Protein AF-A0A183IQK4-F1 (afdb_monomer_lite)

InterPro domains:
  IPR027267 AH/BAR domain superfamily [G3DSA:1.20.1270.60] (267-342)
  IPR027267 AH/BAR domain superfamily [SSF103657] (272-330)

Organism: NCBI:txid241478

Radius of gyration: 25.74 Å; chains: 1; bounding box: 63×47×86 Å

Foldseek 3Di:
DVVVLVVVLVVCLVVLVLVVNCVSPLVSSLVSCVVVVNNVVNLVSCVVVVVQVVSLVSLLVVLVVCLVVVVLLVNLLSLLVHPHPDDPVSLVSVLVSLLSLLLDDDPDLVVQLSSLLSNLSSLVSVLVVLVPDDDDVNDPSNVSSVLSNVLSLLSNQLSLLVVDDCDDPSLVVNLLSLLVCLLVQQRHPLLVSLQSNLVSLVVHDDLSPLVSVVSVVQSVQLQVCLVVVHLPSHDCPLQPPFSRDPNGDRDNHRSVVVVPPDDDDDPPPVPPLVPPQDDPPSVSVVVVVCCVVCSSVVSSVSSRVSSVVSVVVVVVVVVVVVVVVVVVVVPPDDDDDPDDDPCVVVSSSD

Sequence (350 aa):
MPYVEEKYKQFLRTEGDVDALASVDLPAAVQLLIHDNRWEKALEMMKQQKKTDILSTYLMRWIQILVEQNEYRKAFEAVAKHDLQLTQENAEAFSSFVAKLYVFQDPEAEMQYWNWASLRDALLHMMKQTKSLKSVGKSHVADVLEKHLLISHLYSLYNALSELSEDGDVGMIRSRISVSLLRYTDVISADKAFYEAGVDCRKLGGKYQGMAFVLLNHFLDIAEAIEENSLEAIDFVDFEGTDIPQNIVLPKTSVISRAGGSSGGGGVMALDFNRYFWGEKHNGFAVLYRNMKHGQLCSAKELHEFLKLASVVEEEYYRHLSKLIKQLSAFGTEGSVVSCSFVRRCAILL

Secondary structure (DSSP, 8-state):
-HHHHHHHHHHHHHHT-HHHHHHH-HHHHHHHHHHTT-HHHHHHHHHHTT-HHHHHHHHHHHHHHHHHTT-HHHHHHHHHHS-----HHHHHHHHHHHHHHHH---S-HHHHHHHHHHHHHHHHHHHHHHHH--STTHHHHHHHHHHHHHHHHHHHHHHHHHTS-SSTHHHHHHHHHHHHHGGGTTTS-HHHHHHHHHHHHHHH-GGGHHHHHHHHHHHHHHHHHHHHT-GGG---GGGTTSSS-S-----SS-SSTTTT-SS---------HHHH---GGGHHHHHHHHHHHHHHHHHHHHHHHHHHHHHHHHHHHHHHHHHHHHHHHHSTTS-S---SSHHHHHTT--

pLDDT: mean 73.55, std 16.71, range [25.45, 92.88]

Structure (mmCIF, N/CA/C/O backbone):
data_AF-A0A183IQK4-F1
#
_entry.id   AF-A0A183IQK4-F1
#
loop_
_atom_site.group_PDB
_atom_site.id
_atom_site.type_symbol
_atom_site.label_atom_id
_atom_site.label_alt_id
_atom_site.label_comp_id
_atom_site.label_asym_id
_atom_site.label_entity_id
_atom_site.label_seq_id
_atom_site.pdbx_PDB_ins_code
_atom_site.Cartn_x
_atom_site.Cartn_y
_atom_site.Cartn_z
_atom_site.occupancy
_atom_site.B_iso_or_equiv
_atom_site.auth_seq_id
_atom_site.auth_comp_id
_atom_site.auth_asym_id
_atom_site.auth_atom_id
_atom_site.pdbx_PDB_model_num
ATOM 1 N N . MET A 1 1 ? -33.401 -8.958 38.735 1.00 52.88 1 MET A N 1
ATOM 2 C CA . MET A 1 1 ? -34.807 -8.875 38.270 1.00 52.88 1 MET A CA 1
ATOM 3 C C . MET A 1 1 ? -34.778 -8.808 36.742 1.00 52.88 1 MET A C 1
ATOM 5 O O . MET A 1 1 ? -34.857 -7.717 36.192 1.00 52.88 1 MET A O 1
ATOM 9 N N . PRO A 1 2 ? -34.622 -9.947 36.043 1.00 72.81 2 PRO A N 1
ATOM 10 C CA . PRO A 1 2 ? -34.224 -9.960 34.627 1.00 72.81 2 PRO A CA 1
ATOM 11 C C . PRO A 1 2 ? -35.255 -9.315 33.688 1.00 72.81 2 PRO A C 1
ATOM 13 O O . PRO A 1 2 ? -34.905 -8.555 32.796 1.00 72.81 2 PRO A O 1
ATOM 16 N N . TYR A 1 3 ? -36.545 -9.547 33.951 1.00 79.44 3 TYR A N 1
ATOM 17 C CA . TYR A 1 3 ? -37.645 -9.026 33.133 1.00 79.44 3 TYR A CA 1
ATOM 18 C C . TYR A 1 3 ? -37.754 -7.490 33.157 1.00 79.44 3 TYR A C 1
ATOM 20 O O . TYR A 1 3 ? -38.059 -6.865 32.143 1.00 79.44 3 TYR A O 1
ATOM 28 N N . VAL A 1 4 ? -37.492 -6.873 34.315 1.00 79.25 4 VAL A N 1
ATOM 29 C CA . VAL A 1 4 ? -37.563 -5.411 34.479 1.00 79.25 4 VAL A CA 1
ATOM 30 C C . VAL A 1 4 ? -36.392 -4.738 33.766 1.00 79.25 4 VAL A C 1
ATOM 32 O O . VAL A 1 4 ? -36.593 -3.754 33.060 1.00 79.25 4 VAL A O 1
ATOM 35 N N . GLU A 1 5 ? -35.189 -5.305 33.886 1.00 75.06 5 GLU A N 1
ATOM 36 C CA . GLU A 1 5 ? -34.002 -4.839 33.158 1.00 75.06 5 GLU A CA 1
ATOM 37 C C . GLU A 1 5 ? -34.198 -4.939 31.640 1.00 75.06 5 GLU A C 1
ATOM 39 O O . GLU A 1 5 ? -33.862 -4.011 30.909 1.00 75.06 5 GLU A O 1
ATOM 44 N N . GLU A 1 6 ? -34.799 -6.022 31.150 1.00 78.44 6 GLU A N 1
ATOM 45 C CA . GLU A 1 6 ? -35.040 -6.217 29.720 1.00 78.44 6 GLU A CA 1
ATOM 46 C C . GLU A 1 6 ? -36.091 -5.248 29.156 1.00 78.44 6 GLU A C 1
ATOM 48 O O . GLU A 1 6 ? -35.899 -4.679 28.078 1.00 78.44 6 GLU A O 1
ATOM 53 N N . LYS A 1 7 ? -37.161 -4.968 29.913 1.00 80.94 7 LYS A N 1
ATOM 54 C CA . LYS A 1 7 ? -38.142 -3.934 29.547 1.00 80.94 7 LYS A CA 1
ATOM 55 C C . LYS A 1 7 ? -37.560 -2.523 29.594 1.00 80.94 7 LYS A C 1
ATOM 57 O O . LYS A 1 7 ? -37.874 -1.723 28.7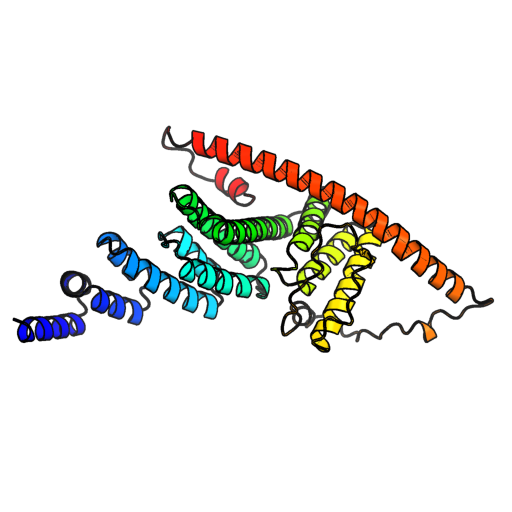15 1.00 80.94 7 LYS A O 1
ATOM 62 N N . TYR A 1 8 ? -36.677 -2.234 30.548 1.00 76.25 8 TYR A N 1
ATOM 63 C CA . TYR A 1 8 ? -35.978 -0.951 30.626 1.00 76.25 8 TYR A CA 1
ATOM 64 C C . TYR A 1 8 ? -35.007 -0.752 29.450 1.00 76.25 8 TYR A C 1
ATOM 66 O O . TYR A 1 8 ? -35.007 0.304 28.825 1.00 76.25 8 TYR A O 1
ATOM 74 N N . LYS A 1 9 ? -34.267 -1.795 29.048 1.00 75.81 9 LYS A N 1
ATOM 75 C CA . LYS A 1 9 ? -33.438 -1.773 27.828 1.00 75.81 9 LYS A CA 1
ATOM 76 C C . LYS A 1 9 ? -34.265 -1.512 26.564 1.00 75.81 9 LYS A C 1
ATOM 78 O O . LYS A 1 9 ? -33.834 -0.748 25.707 1.00 75.81 9 LYS A O 1
ATOM 83 N N . GLN A 1 10 ? -35.441 -2.135 26.432 1.00 76.50 10 GLN A N 1
ATOM 84 C CA . GLN A 1 10 ? -36.349 -1.897 25.297 1.00 76.50 10 GLN A CA 1
ATOM 85 C C . GLN A 1 10 ? -36.879 -0.456 25.277 1.00 76.50 10 GLN A C 1
ATOM 87 O O . GLN A 1 10 ? -36.949 0.152 24.209 1.00 76.50 10 GLN A O 1
ATOM 92 N N . PHE A 1 11 ? -37.207 0.099 26.446 1.00 79.81 11 PHE A N 1
ATOM 93 C CA . PHE A 1 11 ? -37.625 1.492 26.587 1.00 79.81 11 PHE A CA 1
ATOM 94 C C . PHE A 1 11 ? -36.516 2.458 26.147 1.00 79.81 11 PHE A C 1
ATOM 96 O O . PHE A 1 11 ? -36.736 3.249 25.235 1.00 79.81 11 PHE A O 1
ATOM 103 N N . LEU A 1 12 ? -35.300 2.302 26.682 1.00 74.38 12 LEU A N 1
ATOM 104 C CA . LEU A 1 12 ? -34.145 3.138 26.327 1.00 74.38 12 LEU A CA 1
ATOM 105 C C . LEU A 1 12 ? -33.781 3.056 24.835 1.00 74.38 12 LEU A C 1
ATOM 107 O O . LEU A 1 12 ? -33.413 4.059 24.231 1.00 74.38 12 LEU A O 1
ATOM 111 N N . ARG A 1 13 ? -33.939 1.881 24.205 1.00 74.06 13 ARG A N 1
ATOM 112 C CA . ARG A 1 13 ? -33.774 1.730 22.745 1.00 74.06 13 ARG A CA 1
ATOM 113 C C . ARG A 1 13 ? -34.811 2.512 21.941 1.00 74.06 13 ARG A C 1
ATOM 115 O O . ARG A 1 13 ? -34.499 2.959 20.846 1.00 74.06 13 ARG A O 1
ATOM 122 N N . THR A 1 14 ? -36.031 2.633 22.459 1.00 75.44 14 THR A N 1
ATOM 123 C CA . THR A 1 14 ? -37.130 3.345 21.790 1.00 75.44 14 THR A CA 1
ATOM 124 C C . THR A 1 14 ? -37.000 4.855 21.978 1.00 75.44 14 THR A C 1
ATOM 126 O O . THR A 1 14 ? -37.338 5.617 21.079 1.00 75.44 14 THR A O 1
ATOM 129 N N . GLU A 1 15 ? -36.492 5.284 23.133 1.00 78.69 15 GLU A N 1
ATOM 130 C CA . GLU A 1 15 ? -36.262 6.696 23.449 1.00 78.69 15 GLU A CA 1
ATOM 131 C C . GLU A 1 15 ? -34.996 7.255 22.774 1.00 78.69 15 GLU A C 1
ATOM 133 O O . GLU A 1 15 ? -34.915 8.449 22.498 1.00 78.69 15 GLU A O 1
ATOM 138 N N . GLY A 1 16 ? -34.022 6.392 22.461 1.00 71.44 16 GLY A N 1
ATOM 139 C CA . GLY A 1 16 ? -32.769 6.784 21.814 1.00 71.44 16 GLY A CA 1
ATOM 140 C C . GLY A 1 16 ? -31.734 7.386 22.771 1.00 71.44 16 GLY A C 1
ATOM 141 O O . GLY A 1 16 ? -30.757 7.977 22.310 1.00 71.44 16 GLY A O 1
ATOM 142 N N . ASP A 1 17 ? -31.913 7.234 24.089 1.00 77.50 17 ASP A N 1
ATOM 143 C CA . ASP A 1 17 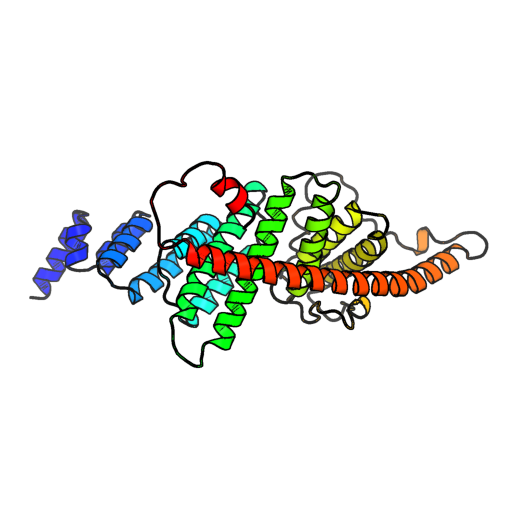? -30.936 7.677 25.091 1.00 77.50 17 ASP A CA 1
ATOM 144 C C . ASP A 1 17 ? -29.749 6.702 25.158 1.00 77.50 17 ASP A C 1
ATOM 146 O O . ASP A 1 17 ? -29.747 5.682 25.859 1.00 77.50 17 ASP A O 1
ATOM 150 N N . VAL A 1 18 ? -28.729 7.018 24.362 1.00 75.94 18 VAL A N 1
ATOM 151 C CA . VAL A 1 18 ? -27.535 6.189 24.190 1.00 75.94 18 VAL A CA 1
ATOM 152 C C . VAL A 1 18 ? -26.663 6.170 25.448 1.00 75.94 18 VAL A C 1
ATOM 154 O O . VAL A 1 18 ? -26.096 5.125 25.765 1.00 75.94 18 VAL A O 1
ATOM 157 N N . ASP A 1 19 ? -26.563 7.279 26.183 1.00 76.31 19 ASP A N 1
ATOM 158 C CA . ASP A 1 19 ? -25.679 7.384 27.350 1.00 76.31 19 ASP A CA 1
ATOM 159 C C . ASP A 1 19 ? -26.241 6.582 28.532 1.00 76.31 19 ASP A C 1
ATOM 161 O O . ASP A 1 19 ? -25.515 5.815 29.178 1.00 76.31 19 ASP A O 1
ATOM 165 N N . ALA A 1 20 ? -27.557 6.663 28.758 1.00 74.50 20 ALA A N 1
ATOM 166 C CA . ALA A 1 20 ? -28.236 5.821 29.738 1.00 74.50 20 ALA A CA 1
ATOM 167 C C . ALA A 1 20 ? -28.176 4.337 29.341 1.00 74.50 20 ALA A C 1
ATOM 169 O O . ALA A 1 20 ? -27.891 3.483 30.188 1.00 74.50 20 ALA A O 1
ATOM 170 N N . LEU A 1 21 ? -28.362 4.010 28.055 1.00 77.12 21 LEU A N 1
ATOM 171 C CA . LEU A 1 21 ? -28.271 2.630 27.572 1.00 77.12 21 LEU A CA 1
ATOM 172 C C . LEU A 1 21 ? -26.853 2.063 27.698 1.00 77.12 21 LEU A C 1
ATOM 174 O O . LEU A 1 21 ? -26.702 0.897 28.056 1.00 77.12 21 LEU A O 1
ATOM 178 N N . ALA A 1 22 ? -25.816 2.872 27.483 1.00 75.94 22 ALA A N 1
ATOM 179 C CA . ALA A 1 22 ? -24.426 2.439 27.587 1.00 75.94 22 ALA A CA 1
ATOM 180 C C . ALA A 1 22 ? -24.039 2.008 29.008 1.00 75.94 22 ALA A C 1
ATOM 182 O O . ALA A 1 22 ? -23.145 1.175 29.171 1.00 75.94 22 ALA A O 1
ATOM 183 N N . SER A 1 23 ? -24.710 2.549 30.030 1.00 75.00 23 SER A N 1
ATOM 184 C CA . SER A 1 23 ? -24.500 2.163 31.430 1.00 75.00 23 SER A CA 1
ATOM 185 C C . SER A 1 23 ? -25.071 0.778 31.773 1.00 75.00 23 SER A C 1
ATOM 187 O O . SER A 1 23 ? -24.552 0.103 32.662 1.00 75.00 23 SER A O 1
ATOM 189 N N . VAL A 1 24 ? -26.101 0.329 31.043 1.00 77.44 24 VAL A N 1
ATOM 190 C CA . VAL A 1 24 ? -26.819 -0.935 31.289 1.00 77.44 24 VAL A CA 1
ATOM 191 C C . VAL A 1 24 ? -26.421 -2.025 30.283 1.00 77.44 24 VAL A C 1
ATOM 193 O O . VAL A 1 24 ? -26.326 -3.202 30.631 1.00 77.44 24 VAL A O 1
ATOM 196 N N . ASP A 1 25 ? -26.203 -1.654 29.021 1.00 77.44 25 ASP A N 1
ATOM 197 C CA . ASP A 1 25 ? -25.917 -2.549 27.899 1.00 77.44 25 ASP A CA 1
ATOM 198 C C . ASP A 1 25 ? -25.104 -1.828 26.808 1.00 77.44 25 ASP A C 1
ATOM 200 O O . ASP A 1 25 ? -25.633 -1.350 25.801 1.00 77.44 25 ASP A O 1
ATOM 204 N N . LEU A 1 26 ? -23.785 -1.752 27.015 1.00 78.00 26 LEU A N 1
ATOM 205 C CA . LEU A 1 26 ? -22.864 -1.128 26.062 1.00 78.00 26 LEU A CA 1
ATOM 206 C C . LEU A 1 26 ? -22.979 -1.703 24.633 1.00 78.00 26 LEU A C 1
ATOM 208 O O . LEU A 1 26 ? -23.052 -0.900 23.705 1.00 78.00 26 LEU A O 1
ATOM 212 N N . PRO A 1 27 ? -23.027 -3.035 24.402 1.00 80.81 27 PRO A N 1
ATOM 213 C CA . PRO A 1 27 ? -23.222 -3.573 23.054 1.00 80.81 27 PRO A CA 1
ATOM 214 C C . PRO A 1 27 ? -24.491 -3.057 22.366 1.00 80.81 27 PRO A C 1
ATOM 216 O O . PRO A 1 27 ? -24.441 -2.712 21.187 1.00 80.81 27 PRO A O 1
ATOM 219 N N . ALA A 1 28 ? -25.612 -2.961 23.086 1.00 80.31 28 ALA A N 1
ATOM 220 C CA . ALA A 1 28 ? -26.854 -2.437 22.524 1.00 80.31 28 ALA A CA 1
ATOM 221 C C . ALA A 1 28 ? -26.764 -0.937 22.190 1.00 80.31 28 ALA A C 1
ATOM 223 O O . ALA A 1 28 ? -27.231 -0.525 21.130 1.00 80.31 28 ALA A O 1
ATOM 224 N N . ALA A 1 29 ? -26.137 -0.134 23.056 1.00 82.25 29 ALA A N 1
ATOM 225 C CA . ALA A 1 29 ? -25.907 1.292 22.805 1.00 82.25 29 ALA A CA 1
ATOM 226 C C . ALA A 1 29 ? -25.001 1.527 21.587 1.00 82.25 29 ALA A C 1
ATOM 228 O O . ALA A 1 29 ? -25.300 2.354 20.726 1.00 82.25 29 ALA A O 1
ATOM 229 N N . VAL A 1 30 ? -23.932 0.737 21.468 1.00 83.44 30 VAL A N 1
ATOM 230 C CA . VAL A 1 30 ? -23.020 0.760 20.318 1.00 83.44 30 VAL A CA 1
ATOM 231 C C . VAL A 1 30 ? -23.745 0.361 19.033 1.00 83.44 30 VAL A C 1
ATOM 233 O O . VAL A 1 30 ? -23.562 1.016 18.013 1.00 83.44 30 VAL A O 1
ATOM 236 N N . GLN A 1 31 ? -24.607 -0.660 19.066 1.00 83.62 31 GLN A N 1
ATOM 237 C CA . GLN A 1 31 ? -25.394 -1.068 17.896 1.00 83.62 31 GLN A CA 1
ATOM 238 C C . GLN A 1 31 ? -26.351 0.025 17.404 1.00 83.62 31 GLN A C 1
ATOM 240 O O . GLN A 1 31 ? -26.463 0.205 16.194 1.00 83.62 31 GLN A O 1
ATOM 245 N N . LEU A 1 32 ? -26.994 0.775 18.308 1.00 83.31 32 LEU A N 1
ATOM 246 C CA . LEU A 1 32 ? -27.816 1.930 17.923 1.00 83.31 32 LEU A CA 1
ATOM 247 C C . LEU A 1 32 ? -26.973 3.015 17.245 1.00 83.31 32 LEU A C 1
ATOM 249 O O . LEU A 1 32 ? -27.323 3.488 16.169 1.00 83.31 32 LEU A O 1
ATOM 253 N N . LEU A 1 33 ? -25.817 3.359 17.821 1.00 84.69 33 LEU A N 1
ATOM 254 C CA . LEU A 1 33 ? -24.913 4.340 17.214 1.00 84.69 33 LEU A CA 1
ATOM 255 C C . LEU A 1 33 ? -24.405 3.895 15.838 1.00 84.69 33 LEU A C 1
ATOM 257 O O . LEU A 1 33 ? -24.268 4.722 14.942 1.00 84.69 33 LEU A O 1
ATOM 261 N N . ILE A 1 34 ? -24.129 2.602 15.669 1.00 86.94 34 ILE A N 1
ATOM 262 C CA . ILE A 1 34 ? -23.710 2.020 14.390 1.00 86.94 34 ILE A CA 1
ATOM 263 C C . ILE A 1 34 ? -24.835 2.097 13.357 1.00 86.94 34 ILE A C 1
ATOM 265 O O . ILE A 1 34 ? -24.570 2.456 12.212 1.00 86.94 34 ILE A O 1
ATOM 269 N N . HIS A 1 35 ? -26.074 1.795 13.755 1.00 84.69 35 HIS A N 1
ATOM 270 C CA . HIS A 1 35 ? -27.245 1.930 12.888 1.00 84.69 35 HIS A CA 1
ATOM 271 C C . HIS A 1 35 ? -27.402 3.372 12.378 1.00 84.69 35 HIS A C 1
ATOM 273 O O . HIS A 1 35 ? -27.670 3.585 11.199 1.00 84.69 35 HIS A O 1
ATOM 279 N N . ASP A 1 36 ? -27.118 4.356 13.231 1.00 84.69 36 ASP A N 1
ATOM 280 C CA . ASP A 1 36 ? -27.157 5.781 12.884 1.00 84.69 36 ASP A CA 1
ATOM 281 C C . ASP A 1 36 ? -25.872 6.284 12.190 1.00 84.69 36 ASP A C 1
ATOM 283 O O . ASP A 1 36 ? -25.673 7.489 12.029 1.00 84.69 36 ASP A O 1
ATOM 287 N N . ASN A 1 37 ? -24.970 5.377 11.797 1.00 83.88 37 ASN A N 1
ATOM 288 C CA . ASN A 1 37 ? -23.677 5.662 11.168 1.00 83.88 37 ASN A CA 1
ATOM 289 C C . ASN A 1 37 ? -22.731 6.554 12.009 1.00 83.88 37 ASN A C 1
ATOM 291 O O . ASN A 1 37 ? -21.827 7.210 11.488 1.00 83.88 37 ASN A O 1
ATOM 295 N N . ARG A 1 38 ? -22.902 6.574 13.336 1.00 87.31 38 ARG A N 1
ATOM 296 C CA . ARG A 1 38 ? -22.109 7.357 14.300 1.00 87.31 38 ARG A CA 1
ATOM 297 C C . ARG A 1 38 ? -20.973 6.534 14.918 1.00 87.31 38 ARG A C 1
ATOM 299 O O . ARG A 1 38 ? -20.862 6.419 16.141 1.00 87.31 38 ARG A O 1
ATOM 306 N N . TRP A 1 39 ? -20.108 5.991 14.068 1.00 88.44 39 TRP A N 1
ATOM 307 C CA . TRP A 1 39 ? -19.017 5.093 14.465 1.00 88.44 39 TRP A CA 1
ATOM 308 C C . TRP A 1 39 ? -18.000 5.716 15.426 1.00 88.44 39 TRP A C 1
ATOM 310 O O . TRP A 1 39 ? -17.670 5.100 16.436 1.00 88.44 39 TRP A O 1
ATOM 320 N N . GLU A 1 40 ? -17.554 6.951 15.174 1.00 86.50 40 GLU A N 1
ATOM 321 C CA . GLU A 1 40 ? -16.557 7.628 16.023 1.00 86.50 40 GLU A CA 1
ATOM 322 C C . GLU A 1 40 ? -17.029 7.733 17.478 1.00 86.50 40 GLU A C 1
ATOM 324 O O . GLU A 1 40 ? -16.323 7.337 18.405 1.00 86.50 40 GLU A O 1
ATOM 329 N N . LYS A 1 41 ? -18.279 8.165 17.679 1.00 85.19 41 LYS A N 1
ATOM 330 C CA . LYS A 1 41 ? -18.876 8.280 19.015 1.00 85.19 41 LYS A CA 1
ATOM 331 C C . LYS A 1 41 ? -19.052 6.915 19.685 1.00 85.19 41 LYS A C 1
ATOM 333 O O . LYS A 1 41 ? -18.894 6.811 20.899 1.00 85.19 41 LYS A O 1
ATOM 338 N N . ALA A 1 42 ? -19.345 5.866 18.913 1.00 85.81 42 ALA A N 1
ATOM 339 C CA . ALA A 1 42 ? -19.433 4.507 19.440 1.00 85.81 42 ALA A CA 1
ATOM 340 C C . ALA A 1 42 ? -18.072 4.012 19.956 1.00 85.81 42 ALA A C 1
ATOM 342 O O . ALA A 1 42 ? -17.985 3.440 21.044 1.00 85.81 42 ALA A O 1
ATOM 343 N N . LEU A 1 43 ? -16.998 4.275 19.207 1.00 85.75 43 LEU A N 1
ATOM 344 C CA . LEU A 1 43 ? -15.632 3.919 19.591 1.00 85.75 43 LEU A CA 1
ATOM 345 C C . LEU A 1 43 ? -15.133 4.726 20.794 1.00 85.75 43 LEU A C 1
ATOM 347 O O . LEU A 1 43 ? -14.520 4.156 21.698 1.00 85.75 43 LEU A O 1
ATOM 351 N N . GLU A 1 44 ? -15.425 6.026 20.856 1.00 85.31 44 GLU A N 1
ATOM 352 C CA . GLU A 1 44 ? -15.107 6.865 22.018 1.00 85.31 44 GLU A CA 1
ATOM 353 C C . GLU A 1 44 ? -15.804 6.373 23.289 1.00 85.31 44 GLU A C 1
ATOM 355 O O . GLU A 1 44 ? -15.162 6.242 24.332 1.00 85.31 44 GLU A O 1
ATOM 360 N N . MET A 1 45 ? -17.087 6.020 23.193 1.00 81.94 45 MET A N 1
ATOM 361 C CA . MET A 1 45 ? -17.859 5.468 24.305 1.00 81.94 45 MET A CA 1
ATOM 362 C C . MET A 1 45 ? -17.261 4.149 24.816 1.00 81.94 45 MET A C 1
ATOM 364 O O . MET A 1 45 ? -17.094 3.956 26.023 1.00 81.94 45 MET A O 1
ATOM 368 N N . MET A 1 46 ? -16.845 3.259 23.909 1.00 84.12 46 MET A N 1
ATOM 369 C CA . MET A 1 46 ? -16.150 2.019 24.275 1.00 84.12 46 MET A CA 1
ATOM 370 C C . MET A 1 46 ? -14.777 2.278 24.916 1.00 84.12 46 MET A C 1
ATOM 372 O O . MET A 1 46 ? -14.406 1.593 25.876 1.00 84.12 46 MET A O 1
ATOM 376 N N . LYS A 1 47 ? -14.044 3.294 24.438 1.00 83.06 47 LYS A N 1
ATOM 377 C CA . LYS A 1 47 ? -12.753 3.719 25.003 1.00 83.06 47 LYS A CA 1
ATOM 378 C C . LYS A 1 47 ? -12.917 4.265 26.424 1.00 83.06 47 LYS A C 1
ATOM 380 O O . LYS A 1 47 ? -12.150 3.888 27.308 1.00 83.06 47 LYS A O 1
ATOM 385 N N . GLN A 1 48 ? -13.939 5.088 26.669 1.00 83.62 48 GLN A N 1
ATOM 386 C CA . GLN A 1 48 ? -14.253 5.636 27.995 1.00 83.62 48 GLN A CA 1
ATOM 387 C C . GLN A 1 48 ? -14.587 4.537 29.013 1.00 83.62 48 GLN A C 1
ATOM 389 O O . GLN A 1 48 ? -14.130 4.592 30.154 1.00 83.62 48 GLN A O 1
ATOM 394 N N . GLN A 1 49 ? -15.308 3.495 28.589 1.00 79.62 49 GLN A N 1
ATOM 395 C CA . GLN A 1 49 ? -15.638 2.346 29.439 1.00 79.62 49 GLN A CA 1
ATOM 396 C C . GLN A 1 49 ? -14.507 1.304 29.567 1.00 79.62 49 GLN A C 1
ATOM 398 O O . GLN A 1 49 ? -14.709 0.260 30.186 1.00 79.62 49 GLN A O 1
ATOM 403 N N . LYS A 1 50 ? -13.316 1.568 29.004 1.00 78.06 50 LYS A N 1
ATOM 404 C CA . LYS A 1 50 ? -12.120 0.701 29.064 1.00 78.06 50 LYS A CA 1
ATOM 405 C C . LYS A 1 50 ? -12.348 -0.745 28.585 1.00 78.06 50 LYS A C 1
ATOM 407 O O . LYS A 1 50 ? -11.640 -1.651 29.019 1.00 78.06 50 LYS A O 1
ATOM 412 N N . LYS A 1 51 ? -13.302 -0.984 27.675 1.00 74.69 51 LYS A N 1
ATOM 413 C CA . LYS A 1 51 ? -13.548 -2.315 27.082 1.00 74.69 51 LYS A CA 1
ATOM 414 C C . LYS A 1 51 ? -12.758 -2.496 25.785 1.00 74.69 51 LYS A C 1
ATOM 416 O O . LYS A 1 51 ? -13.316 -2.452 24.691 1.00 74.69 51 LYS A O 1
ATOM 421 N N . THR A 1 52 ? -11.450 -2.692 25.920 1.00 72.88 52 THR A N 1
ATOM 422 C CA . THR A 1 52 ? -10.486 -2.764 24.805 1.00 72.88 52 THR A CA 1
ATOM 423 C C . THR A 1 52 ? -10.715 -3.933 23.842 1.00 72.88 52 THR A C 1
ATOM 425 O O . THR A 1 52 ? -10.500 -3.783 22.639 1.00 72.88 52 THR A O 1
ATOM 428 N N . ASP A 1 53 ? -11.204 -5.066 24.348 1.00 73.62 53 ASP A N 1
ATOM 429 C CA . ASP A 1 53 ? -11.382 -6.291 23.550 1.00 73.62 53 ASP A CA 1
ATOM 430 C C . ASP A 1 53 ? -12.551 -6.132 22.562 1.00 73.62 53 ASP A C 1
ATOM 432 O O . ASP A 1 53 ? -12.457 -6.422 21.366 1.00 73.62 53 ASP A O 1
ATOM 436 N N . ILE A 1 54 ? -13.654 -5.566 23.060 1.00 80.81 54 ILE A N 1
ATOM 437 C CA . ILE A 1 54 ? -14.843 -5.256 22.263 1.00 80.81 54 ILE A CA 1
ATOM 438 C C . ILE A 1 54 ? -14.521 -4.129 21.273 1.00 80.81 54 ILE A C 1
ATOM 440 O O . ILE A 1 54 ? -14.881 -4.220 20.101 1.00 80.81 54 ILE A O 1
ATOM 444 N N . LEU A 1 55 ? -13.783 -3.103 21.713 1.00 84.94 55 LEU A N 1
ATOM 445 C CA . LEU A 1 55 ? -13.376 -1.978 20.870 1.00 84.94 55 LEU A CA 1
ATOM 446 C C . LEU A 1 55 ? -12.602 -2.431 19.627 1.00 84.94 55 LEU A C 1
ATOM 448 O O . LEU A 1 55 ? -12.937 -1.994 18.529 1.00 84.94 55 LEU A O 1
ATOM 452 N N . SER A 1 56 ? -11.628 -3.335 19.779 1.00 83.56 56 SER A N 1
ATOM 453 C CA . SER A 1 56 ? -10.828 -3.835 18.650 1.00 83.56 56 SER A CA 1
ATOM 454 C C . SER A 1 56 ? -11.698 -4.557 17.615 1.00 83.56 56 SER A C 1
ATOM 456 O O . SER A 1 56 ? -11.552 -4.329 16.417 1.00 83.56 56 SER A O 1
ATOM 458 N N . THR A 1 57 ? -12.674 -5.346 18.073 1.00 86.12 57 THR A N 1
ATOM 459 C CA . THR A 1 57 ? -13.610 -6.070 17.196 1.00 86.12 57 THR A CA 1
ATOM 460 C C . THR A 1 57 ? -14.471 -5.113 16.363 1.00 86.12 57 THR A C 1
ATOM 462 O O . THR A 1 57 ? -14.590 -5.262 15.146 1.00 86.12 57 THR A O 1
ATOM 465 N N . TYR A 1 58 ? -15.066 -4.097 16.999 1.00 88.19 58 TYR A N 1
ATOM 466 C CA . TYR A 1 58 ? -15.894 -3.114 16.290 1.00 88.19 58 TYR A CA 1
ATOM 467 C C . TYR A 1 58 ? -15.067 -2.179 15.400 1.00 88.19 58 TYR A C 1
ATOM 469 O O . TYR A 1 58 ? -15.538 -1.807 14.327 1.00 88.19 58 TYR A O 1
ATOM 477 N N . LEU A 1 59 ? -13.840 -1.839 15.806 1.00 89.88 59 LEU A N 1
ATOM 478 C CA . LEU A 1 59 ? -12.906 -1.062 14.994 1.00 89.88 59 LEU A CA 1
ATOM 479 C C . LEU A 1 59 ? -12.550 -1.808 13.702 1.00 89.88 59 LEU A C 1
ATOM 481 O O . LEU A 1 59 ? -12.689 -1.236 12.626 1.00 89.88 59 LEU A O 1
ATOM 485 N N . MET A 1 60 ? -12.189 -3.094 13.785 1.00 90.25 60 MET A N 1
ATOM 486 C CA . MET A 1 60 ? -11.901 -3.921 12.603 1.00 90.25 60 MET A CA 1
ATOM 487 C C . MET A 1 60 ? -13.104 -4.029 11.664 1.00 90.25 60 MET A C 1
ATOM 489 O O . MET A 1 60 ? -12.952 -3.908 10.448 1.00 90.25 60 MET A O 1
ATOM 493 N N . ARG A 1 61 ? -14.317 -4.166 12.216 1.00 90.62 61 ARG A N 1
ATOM 494 C CA . ARG A 1 61 ? -15.552 -4.157 11.421 1.00 90.62 61 ARG A CA 1
ATOM 495 C C . ARG A 1 61 ? -15.776 -2.822 10.709 1.00 90.62 61 ARG A C 1
ATOM 497 O O . ARG A 1 61 ? -16.210 -2.812 9.561 1.00 90.62 61 ARG A O 1
ATOM 504 N N . TRP A 1 62 ? -15.499 -1.703 11.373 1.00 91.75 62 TRP A N 1
ATOM 505 C CA . TRP A 1 62 ? -15.640 -0.388 10.754 1.00 91.75 62 TRP A CA 1
ATOM 506 C C . TRP A 1 62 ? -14.611 -0.164 9.644 1.00 91.75 62 TRP A C 1
ATOM 508 O O . TRP A 1 62 ? -14.974 0.287 8.560 1.00 91.75 62 TRP A O 1
ATOM 518 N N . ILE A 1 63 ? -13.354 -0.555 9.880 1.00 92.56 63 ILE A N 1
ATOM 519 C CA . ILE A 1 63 ? -12.282 -0.519 8.875 1.00 92.56 63 ILE A CA 1
ATOM 520 C C . ILE A 1 63 ? -12.683 -1.336 7.651 1.00 92.56 63 ILE A C 1
ATOM 522 O O . ILE A 1 63 ? -12.547 -0.846 6.536 1.00 92.56 63 ILE A O 1
ATOM 526 N N . GLN A 1 64 ? -13.232 -2.538 7.846 1.00 92.88 64 GLN A N 1
ATOM 527 C CA . GLN A 1 64 ? -13.715 -3.361 6.742 1.00 92.88 64 GLN A CA 1
ATOM 528 C C . GLN A 1 64 ? -14.758 -2.621 5.889 1.00 92.88 64 GLN A C 1
ATOM 530 O O . GLN A 1 64 ? -14.615 -2.583 4.669 1.00 92.88 64 GLN A O 1
ATOM 535 N N . ILE A 1 65 ? -15.764 -1.999 6.518 1.00 92.62 65 ILE A N 1
ATOM 536 C CA . ILE A 1 65 ? -16.806 -1.231 5.815 1.00 92.62 65 ILE A CA 1
ATOM 537 C C . ILE A 1 65 ? -16.192 -0.062 5.036 1.00 92.62 65 ILE A C 1
ATOM 539 O O . ILE A 1 65 ? -16.540 0.155 3.879 1.00 92.62 65 ILE A O 1
ATOM 543 N N . LEU A 1 66 ? -15.264 0.680 5.646 1.00 92.88 66 LEU A N 1
ATOM 544 C CA . LEU A 1 66 ? -14.604 1.813 4.994 1.00 92.88 66 LEU A CA 1
ATOM 545 C C . LEU A 1 66 ? -13.739 1.365 3.809 1.00 92.88 66 LEU A C 1
ATOM 547 O O . LEU A 1 66 ? -13.788 1.978 2.748 1.00 92.88 66 LEU A O 1
ATOM 551 N N . VAL A 1 67 ? -12.997 0.267 3.953 1.00 92.06 67 VAL A N 1
ATOM 552 C CA . VAL A 1 67 ? -12.178 -0.313 2.877 1.00 92.06 67 VAL A CA 1
ATOM 553 C C . VAL A 1 67 ? -13.052 -0.813 1.725 1.00 92.06 67 VAL A C 1
ATOM 555 O O . VAL A 1 67 ? -12.701 -0.621 0.566 1.00 92.06 67 VAL A O 1
ATOM 558 N N . GLU A 1 68 ? -14.213 -1.408 2.013 1.00 91.38 68 GLU A N 1
ATOM 559 C CA . GLU A 1 68 ? -15.201 -1.792 0.992 1.00 91.38 68 GLU A CA 1
ATOM 560 C C . GLU A 1 68 ? -15.811 -0.579 0.270 1.00 91.38 68 GLU A C 1
ATOM 562 O O . GLU A 1 68 ? -16.189 -0.681 -0.895 1.00 91.38 68 GLU A O 1
ATOM 567 N N . GLN A 1 69 ? -15.856 0.579 0.932 1.00 90.31 69 GLN A N 1
ATOM 568 C CA . GLN A 1 69 ? -16.264 1.863 0.354 1.00 90.31 69 GLN A CA 1
ATOM 569 C C . GLN A 1 69 ? -15.110 2.619 -0.332 1.00 90.31 69 GLN A C 1
ATOM 571 O O . GLN A 1 69 ? -15.322 3.734 -0.801 1.00 90.31 69 GLN A O 1
ATOM 576 N N . ASN A 1 70 ? -13.906 2.034 -0.412 1.00 88.81 70 ASN A N 1
ATOM 577 C CA . ASN A 1 70 ? -12.664 2.672 -0.879 1.00 88.81 70 ASN A CA 1
ATOM 578 C C . ASN A 1 70 ? -12.223 3.905 -0.062 1.00 88.81 70 ASN A C 1
ATOM 580 O O . ASN A 1 70 ? -11.385 4.689 -0.497 1.00 88.81 70 ASN A O 1
ATOM 584 N N . GLU A 1 71 ? -12.730 4.062 1.159 1.00 90.50 71 GLU A N 1
ATOM 585 C CA . GLU A 1 71 ? -12.407 5.152 2.085 1.00 90.50 71 GLU A CA 1
ATOM 586 C C . GLU A 1 71 ? -11.177 4.795 2.943 1.00 90.50 71 GLU A C 1
ATOM 588 O O . GLU A 1 71 ? -11.211 4.811 4.178 1.00 90.50 71 GLU A O 1
ATOM 593 N N . TYR A 1 72 ? -10.070 4.448 2.275 1.00 91.19 72 TYR A N 1
ATOM 594 C CA . TYR A 1 72 ? -8.835 3.953 2.901 1.00 91.19 72 TYR A CA 1
ATOM 595 C C . TYR A 1 72 ? -8.248 4.935 3.914 1.00 91.19 72 TYR A C 1
ATOM 597 O O . TYR A 1 72 ? -7.919 4.547 5.036 1.00 91.19 72 TYR A O 1
ATOM 605 N N . ARG A 1 73 ? -8.174 6.221 3.554 1.00 91.19 73 ARG A N 1
ATOM 606 C CA . ARG A 1 73 ? -7.708 7.287 4.447 1.00 91.19 73 ARG A CA 1
ATOM 607 C C . ARG A 1 73 ? -8.431 7.263 5.796 1.00 91.19 73 ARG A C 1
ATOM 609 O O . ARG A 1 73 ? -7.784 7.166 6.836 1.00 91.19 73 ARG A O 1
ATOM 616 N N . LYS A 1 74 ? -9.769 7.314 5.787 1.00 91.12 74 LYS A N 1
ATOM 617 C CA . LYS A 1 74 ? -10.583 7.308 7.016 1.00 91.12 74 LYS A CA 1
ATOM 618 C C . LYS A 1 74 ? -10.377 6.017 7.808 1.00 91.12 74 LYS A C 1
ATOM 620 O O . LYS A 1 74 ? -10.284 6.066 9.034 1.00 91.12 74 LYS A O 1
ATOM 625 N N . ALA A 1 75 ? -10.268 4.884 7.112 1.00 92.38 75 ALA A N 1
ATOM 626 C CA . ALA A 1 75 ? -10.058 3.580 7.728 1.00 92.38 75 ALA A CA 1
ATOM 627 C C . ALA A 1 75 ? -8.743 3.528 8.521 1.00 92.38 75 ALA A C 1
ATOM 629 O O . ALA A 1 75 ? -8.729 3.132 9.687 1.00 92.38 75 ALA A O 1
ATOM 630 N N . PHE A 1 76 ? -7.641 3.982 7.924 1.00 92.12 76 PHE A N 1
ATOM 631 C CA . PHE A 1 76 ? -6.333 3.965 8.577 1.00 92.12 76 PHE A CA 1
ATOM 632 C C . PHE A 1 76 ? -6.170 5.090 9.609 1.00 92.12 76 PHE A C 1
ATOM 634 O O . PHE A 1 76 ? -5.589 4.864 10.671 1.00 92.12 76 PHE A O 1
ATOM 641 N N . GLU A 1 77 ? -6.767 6.267 9.392 1.00 90.69 77 GLU A N 1
ATOM 642 C CA . GLU A 1 77 ? -6.834 7.313 10.423 1.00 90.69 77 GLU A CA 1
ATOM 643 C C . GLU A 1 77 ? -7.565 6.827 11.688 1.00 90.69 77 GLU A C 1
ATOM 645 O O . GLU A 1 77 ? -7.165 7.177 12.800 1.00 90.69 77 GLU A O 1
ATOM 650 N N . ALA A 1 78 ? -8.601 5.989 11.551 1.00 89.94 78 ALA A N 1
ATOM 651 C CA . ALA A 1 78 ? -9.281 5.386 12.697 1.00 89.94 78 ALA A CA 1
ATOM 652 C C . ALA A 1 78 ? -8.338 4.484 13.515 1.00 89.94 78 ALA A C 1
ATOM 654 O O . ALA A 1 78 ? -8.347 4.549 14.745 1.00 89.94 78 ALA A O 1
ATOM 655 N N . VAL A 1 79 ? -7.471 3.707 12.859 1.00 88.62 79 VAL A N 1
ATOM 656 C CA . VAL A 1 79 ? -6.449 2.876 13.529 1.00 88.62 79 VAL A CA 1
ATOM 657 C C . VAL A 1 79 ? -5.400 3.728 14.238 1.00 88.62 79 VAL A C 1
ATOM 659 O O . VAL A 1 79 ? -4.959 3.384 15.328 1.00 88.62 79 VAL A O 1
ATOM 662 N N . ALA A 1 80 ? -5.003 4.860 13.659 1.00 85.62 80 ALA A N 1
ATOM 663 C CA . ALA A 1 80 ? -4.057 5.763 14.313 1.00 85.62 80 ALA A CA 1
ATOM 664 C C . ALA A 1 80 ? -4.665 6.462 15.550 1.00 85.62 80 ALA A C 1
ATOM 666 O O . ALA A 1 80 ? -3.953 6.762 16.509 1.00 85.62 80 ALA A O 1
ATOM 667 N N . LYS A 1 81 ? -5.982 6.725 15.550 1.00 86.25 81 LYS A N 1
ATOM 668 C CA . LYS A 1 81 ? -6.704 7.384 16.660 1.00 86.25 81 LYS A CA 1
ATOM 669 C C . LYS A 1 81 ? -7.096 6.426 17.794 1.00 86.25 81 LYS A C 1
ATOM 671 O O . LYS A 1 81 ? -7.187 6.841 18.958 1.00 86.25 81 LYS A O 1
ATOM 676 N N . HIS A 1 82 ? -7.375 5.167 17.467 1.00 82.56 82 HIS A N 1
ATOM 677 C CA . HIS A 1 82 ? -7.873 4.163 18.402 1.00 82.56 82 HIS A CA 1
ATOM 678 C C . HIS A 1 82 ? -6.855 3.037 18.589 1.00 82.56 82 HIS A C 1
ATOM 680 O O . HIS A 1 82 ? -6.326 2.499 17.627 1.00 82.56 82 HIS A O 1
ATOM 686 N N . ASP A 1 83 ? -6.593 2.646 19.836 1.00 74.62 83 ASP A N 1
ATOM 687 C CA . ASP A 1 83 ? -5.627 1.585 20.114 1.00 74.62 83 ASP A CA 1
ATOM 688 C C . ASP A 1 83 ? -6.198 0.217 19.722 1.00 74.62 83 ASP A C 1
ATOM 690 O O . ASP A 1 83 ? -7.028 -0.351 20.434 1.00 74.62 83 ASP A O 1
ATOM 694 N N . LEU A 1 84 ? -5.750 -0.302 18.578 1.00 76.12 84 LEU A N 1
ATOM 695 C CA . LEU A 1 84 ? -6.054 -1.655 18.132 1.00 76.12 84 LEU A CA 1
ATOM 696 C C . LEU A 1 84 ? -5.184 -2.657 18.898 1.00 76.12 84 LEU A C 1
ATOM 698 O O . LEU A 1 84 ? -3.959 -2.604 18.827 1.00 76.12 84 LEU A O 1
ATOM 702 N N . GLN A 1 85 ? -5.795 -3.602 19.612 1.00 75.38 85 GLN A N 1
ATOM 703 C CA . GLN A 1 85 ? -5.029 -4.681 20.232 1.00 75.38 85 GLN A CA 1
ATOM 704 C C . GLN A 1 85 ? -4.394 -5.565 19.154 1.00 75.38 85 GLN A C 1
ATOM 706 O O . GLN A 1 85 ? -5.088 -6.132 18.305 1.00 75.38 85 GLN A O 1
ATOM 711 N N . LEU A 1 86 ? -3.071 -5.714 19.217 1.00 74.00 86 LEU A N 1
ATOM 712 C CA . LEU A 1 86 ? -2.315 -6.508 18.259 1.00 74.00 86 LEU A CA 1
ATOM 713 C C . LEU A 1 86 ? -2.415 -8.009 18.569 1.00 74.00 86 LEU A C 1
ATOM 715 O O . LEU A 1 86 ? -1.551 -8.589 19.228 1.00 74.00 86 LEU A O 1
ATOM 719 N N . THR A 1 87 ? -3.490 -8.633 18.097 1.00 78.12 87 THR A N 1
ATOM 720 C CA . THR A 1 87 ? -3.615 -10.092 18.000 1.00 78.12 87 THR A CA 1
ATOM 721 C C . THR A 1 87 ? -3.170 -10.556 16.611 1.00 78.12 87 THR A C 1
ATOM 723 O O . THR A 1 87 ? -3.163 -9.769 15.664 1.00 78.12 87 THR A O 1
ATOM 726 N N . GLN A 1 88 ? -2.800 -11.832 16.473 1.00 80.81 88 GLN A N 1
ATOM 727 C CA . GLN A 1 88 ? -2.446 -12.403 15.168 1.00 80.81 88 GLN A CA 1
ATOM 728 C C . GLN A 1 88 ? -3.606 -12.280 14.165 1.00 80.81 88 GLN A C 1
ATOM 730 O O . GLN A 1 88 ? -3.397 -11.836 13.043 1.00 80.81 88 GLN A O 1
ATOM 735 N N . GLU A 1 89 ? -4.830 -12.569 14.608 1.00 83.31 89 GLU A N 1
ATOM 736 C CA . GLU A 1 89 ? -6.049 -12.434 13.802 1.00 83.31 89 GLU A CA 1
ATOM 737 C C . GLU A 1 89 ? -6.259 -10.995 13.302 1.00 83.31 89 GLU A C 1
ATOM 739 O O . GLU A 1 89 ? -6.494 -10.773 12.114 1.00 83.31 89 GLU A O 1
ATOM 744 N N . ASN A 1 90 ? -6.101 -10.000 14.183 1.00 83.12 90 ASN A N 1
ATOM 745 C CA . ASN A 1 90 ? -6.240 -8.596 13.797 1.00 83.12 90 ASN A CA 1
ATOM 746 C C . ASN A 1 90 ? -5.144 -8.167 12.815 1.00 83.12 90 ASN A C 1
ATOM 748 O O . ASN A 1 90 ? -5.421 -7.383 11.911 1.00 83.12 90 ASN A O 1
ATOM 752 N N . ALA A 1 91 ? -3.916 -8.669 12.975 1.00 82.62 91 ALA A N 1
ATOM 753 C CA . ALA A 1 91 ? -2.812 -8.365 12.071 1.00 82.62 91 ALA A CA 1
ATOM 754 C C . ALA A 1 91 ? -3.029 -8.970 10.675 1.00 82.62 91 ALA A C 1
ATOM 756 O O . ALA A 1 91 ? -2.875 -8.262 9.684 1.00 82.62 91 ALA A O 1
ATOM 757 N N . GLU A 1 92 ? -3.449 -10.234 10.588 1.00 86.00 92 GLU A N 1
ATOM 758 C CA . GLU A 1 92 ? -3.765 -10.902 9.317 1.00 86.00 92 GLU A CA 1
ATOM 759 C C . GLU A 1 92 ? -4.936 -10.215 8.596 1.00 86.00 92 GLU A C 1
ATOM 761 O O . GLU A 1 92 ? -4.849 -9.900 7.405 1.00 86.00 92 GLU A O 1
ATOM 766 N N . ALA A 1 93 ? -6.009 -9.897 9.328 1.00 89.00 93 ALA A N 1
ATOM 767 C CA . ALA A 1 93 ? -7.141 -9.154 8.787 1.00 89.00 93 ALA A CA 1
ATOM 768 C C . ALA A 1 93 ? -6.725 -7.750 8.316 1.00 89.00 93 ALA A C 1
ATOM 770 O O . ALA A 1 93 ? -7.110 -7.332 7.222 1.00 89.00 93 ALA A O 1
ATOM 771 N N . PHE A 1 94 ? -5.886 -7.046 9.083 1.00 89.44 94 PHE A N 1
ATOM 772 C CA . PHE A 1 94 ? -5.362 -5.742 8.686 1.00 89.44 94 PHE A CA 1
ATOM 773 C C . PHE A 1 94 ? -4.505 -5.834 7.418 1.00 89.44 94 PHE A C 1
ATOM 775 O O . PHE A 1 94 ? -4.734 -5.072 6.481 1.00 89.44 94 PHE A O 1
ATOM 782 N N . SER A 1 95 ? -3.592 -6.805 7.323 1.00 89.44 95 SER A N 1
ATOM 783 C CA . SER A 1 95 ? -2.809 -7.055 6.105 1.00 89.44 95 SER A CA 1
ATOM 784 C C . SER A 1 95 ? -3.697 -7.334 4.891 1.00 89.44 95 SER A C 1
ATOM 786 O O . SER A 1 95 ? -3.403 -6.845 3.803 1.00 89.44 95 SER A O 1
ATOM 788 N N . SER A 1 96 ? -4.830 -8.024 5.065 1.00 90.44 96 SER A N 1
ATOM 789 C CA . SER A 1 96 ? -5.801 -8.216 3.978 1.00 90.44 96 SER A CA 1
ATOM 790 C C . SER A 1 96 ? -6.414 -6.897 3.483 1.00 90.44 96 SER A C 1
ATOM 792 O O . SER A 1 96 ? -6.669 -6.740 2.288 1.00 90.44 96 SER A O 1
ATOM 794 N N . PHE A 1 97 ? -6.617 -5.921 4.375 1.00 92.56 97 PHE A N 1
ATOM 795 C CA . PHE A 1 97 ? -7.089 -4.586 4.006 1.00 92.56 97 PHE A CA 1
ATOM 796 C C . PHE A 1 97 ? -6.011 -3.793 3.269 1.00 92.56 97 PHE A C 1
ATOM 798 O O . PHE A 1 97 ? -6.311 -3.129 2.278 1.00 92.56 97 PHE A O 1
ATOM 805 N N . VAL A 1 98 ? -4.755 -3.902 3.707 1.00 92.12 98 VAL A N 1
ATOM 806 C CA . VAL A 1 98 ? -3.625 -3.251 3.034 1.00 92.12 98 VAL A CA 1
ATOM 807 C C . VAL A 1 98 ? -3.389 -3.836 1.640 1.00 92.12 98 VAL A C 1
ATOM 809 O O . VAL A 1 98 ? -3.176 -3.083 0.693 1.00 92.12 98 VAL A O 1
ATOM 812 N N . ALA A 1 99 ? -3.524 -5.153 1.473 1.00 89.94 99 ALA A N 1
ATOM 813 C CA . ALA A 1 99 ? -3.413 -5.801 0.168 1.00 89.94 99 ALA A CA 1
ATOM 814 C C . ALA A 1 99 ? -4.429 -5.254 -0.853 1.00 89.94 99 ALA A C 1
ATOM 816 O O . ALA A 1 99 ? -4.112 -5.125 -2.035 1.00 89.94 99 ALA A O 1
ATOM 817 N N . LYS A 1 100 ? -5.634 -4.862 -0.407 1.00 90.12 100 LYS A N 1
ATOM 818 C CA . LYS A 1 100 ? -6.615 -4.189 -1.276 1.00 90.12 100 LYS A CA 1
ATOM 819 C C . LYS A 1 100 ? -6.129 -2.809 -1.735 1.00 90.12 100 LYS A C 1
ATOM 821 O O . LYS A 1 100 ? -6.337 -2.471 -2.896 1.00 90.12 100 LYS A O 1
ATOM 826 N N . LEU A 1 101 ? -5.430 -2.054 -0.879 1.00 91.00 101 LEU A N 1
ATOM 827 C CA . LEU A 1 101 ? -4.830 -0.766 -1.253 1.00 91.00 101 LEU A CA 1
ATOM 828 C C . LEU A 1 101 ? -3.739 -0.929 -2.325 1.00 91.00 101 LEU A C 1
ATOM 830 O O . LEU A 1 101 ? -3.639 -0.094 -3.217 1.00 91.00 101 LEU A O 1
ATOM 834 N N . TYR A 1 102 ? -2.948 -2.007 -2.286 1.00 89.12 102 TYR A N 1
ATOM 835 C CA . TYR A 1 102 ? -1.881 -2.254 -3.272 1.00 89.12 102 TYR A CA 1
ATOM 836 C C . TYR A 1 102 ? -2.388 -2.381 -4.711 1.00 89.12 102 TYR A C 1
ATOM 838 O O . TYR A 1 102 ? -1.689 -2.005 -5.652 1.00 89.12 102 TYR A O 1
ATOM 846 N N . VAL A 1 103 ? -3.614 -2.876 -4.867 1.00 85.12 103 VAL A N 1
ATOM 847 C CA . VAL A 1 103 ? -4.296 -3.047 -6.158 1.00 85.12 103 VAL A CA 1
ATOM 848 C C . VAL A 1 103 ? -5.200 -1.848 -6.476 1.00 85.12 103 VAL A C 1
ATOM 850 O O . VAL A 1 103 ? -5.576 -1.635 -7.628 1.00 85.12 103 VAL A O 1
ATOM 853 N N . PHE A 1 104 ? -5.549 -1.042 -5.472 1.00 82.81 104 PHE A N 1
ATOM 854 C CA . PHE A 1 104 ? -6.391 0.134 -5.639 1.00 82.81 104 PHE A CA 1
ATOM 855 C C . PHE A 1 104 ? -5.658 1.241 -6.410 1.00 82.81 104 PHE A C 1
ATOM 857 O O . PHE A 1 104 ? -4.522 1.613 -6.104 1.00 82.81 104 PHE A O 1
ATOM 864 N N . GLN A 1 105 ? -6.339 1.789 -7.414 1.00 70.94 105 GLN A N 1
ATOM 865 C CA . GLN A 1 105 ? -5.910 2.971 -8.151 1.00 70.94 105 GLN A CA 1
ATOM 866 C C . GLN A 1 105 ? -6.901 4.091 -7.880 1.00 70.94 105 GLN A C 1
ATOM 868 O O . GLN A 1 105 ? -8.016 4.080 -8.401 1.00 70.94 105 GLN A O 1
ATOM 873 N N . ASP A 1 106 ? -6.487 5.044 -7.053 1.00 71.62 106 ASP A N 1
ATOM 874 C CA . ASP A 1 106 ? -7.272 6.247 -6.825 1.00 71.62 106 ASP A CA 1
ATOM 875 C C . ASP A 1 106 ? -7.152 7.159 -8.058 1.00 71.62 106 ASP A C 1
ATOM 877 O O . ASP A 1 106 ? -6.026 7.501 -8.440 1.00 71.62 106 ASP A O 1
ATOM 881 N N . PRO A 1 107 ? -8.259 7.544 -8.715 1.00 66.44 107 PRO A N 1
ATOM 882 C CA . PRO A 1 107 ? -8.205 8.486 -9.829 1.00 66.44 107 PRO A CA 1
ATOM 883 C C . PRO A 1 107 ? -7.686 9.868 -9.404 1.00 66.44 107 PRO A C 1
ATOM 885 O O . PRO A 1 107 ? -7.177 10.612 -10.244 1.00 66.44 107 PRO A O 1
ATOM 888 N N . GLU A 1 108 ? -7.787 10.220 -8.120 1.00 71.75 108 GLU A N 1
ATOM 889 C CA . GLU A 1 108 ? -7.316 11.493 -7.588 1.00 71.75 108 GLU A CA 1
ATOM 890 C C . GLU A 1 108 ? -5.881 11.362 -7.056 1.00 71.75 108 GLU A C 1
ATOM 892 O O . GLU A 1 108 ? -5.625 10.747 -6.021 1.00 71.75 108 GLU A O 1
ATOM 897 N N . ALA A 1 109 ? -4.921 11.981 -7.753 1.00 65.31 109 ALA A N 1
ATOM 898 C CA . ALA A 1 109 ? -3.498 11.913 -7.399 1.00 65.31 109 ALA A CA 1
ATOM 899 C C . ALA A 1 109 ? -3.198 12.430 -5.976 1.00 65.31 109 ALA A C 1
ATOM 901 O O . ALA A 1 109 ? -2.386 11.840 -5.265 1.00 65.31 109 ALA A O 1
ATOM 902 N N . GLU A 1 110 ? -3.895 13.481 -5.528 1.00 67.50 110 GLU A N 1
ATOM 903 C CA . GLU A 1 110 ? -3.753 14.014 -4.164 1.00 67.50 110 GLU A CA 1
ATOM 904 C C . GLU A 1 110 ? -4.171 12.969 -3.115 1.00 67.50 110 GLU A C 1
ATOM 906 O O . GLU A 1 110 ? -3.510 12.783 -2.090 1.00 67.50 110 GLU A O 1
ATOM 911 N N . MET A 1 111 ? -5.241 12.219 -3.389 1.00 74.31 111 MET A N 1
ATOM 912 C CA . MET A 1 111 ? -5.747 11.188 -2.486 1.00 74.31 111 MET A CA 1
ATOM 913 C C . MET A 1 111 ? -4.834 9.963 -2.426 1.00 74.31 111 MET A C 1
ATOM 915 O O . MET A 1 111 ? -4.750 9.330 -1.369 1.00 74.31 111 MET A O 1
ATOM 919 N N . GLN A 1 112 ? -4.069 9.675 -3.488 1.00 79.62 112 GLN A N 1
ATOM 920 C CA . GLN A 1 112 ? -3.056 8.615 -3.466 1.00 79.62 112 GLN A CA 1
ATOM 921 C C . GLN A 1 112 ? -2.046 8.850 -2.340 1.00 79.62 112 GLN A C 1
ATOM 923 O O . GLN A 1 112 ? -1.858 7.961 -1.508 1.00 79.62 112 GLN A O 1
ATOM 928 N N . TYR A 1 113 ? -1.458 10.049 -2.249 1.00 86.31 113 TYR A N 1
ATOM 929 C CA . TYR A 1 113 ? -0.530 10.389 -1.165 1.00 86.31 113 TYR A CA 1
ATOM 930 C C . TYR A 1 113 ? -1.167 10.172 0.215 1.00 86.31 113 TYR A C 1
ATOM 932 O O . TYR A 1 113 ? -0.589 9.489 1.066 1.00 86.31 113 TYR A O 1
ATOM 940 N N . TRP A 1 114 ? -2.373 10.709 0.432 1.00 86.88 114 TRP A N 1
ATOM 941 C CA . TRP A 1 114 ? -3.035 10.639 1.735 1.00 86.88 114 TRP A CA 1
ATOM 942 C C . TRP A 1 114 ? -3.382 9.210 2.154 1.00 86.88 114 TRP A C 1
ATOM 944 O O . TRP A 1 114 ? -3.193 8.868 3.319 1.00 86.88 114 TRP A O 1
ATOM 954 N N . ASN A 1 115 ? -3.821 8.355 1.228 1.00 89.75 115 ASN A N 1
ATOM 955 C CA . ASN A 1 115 ? -4.095 6.946 1.520 1.00 89.75 115 ASN A CA 1
ATOM 956 C C . ASN A 1 115 ? -2.835 6.225 2.038 1.00 89.75 115 ASN A C 1
ATOM 958 O O . ASN A 1 115 ? -2.896 5.503 3.037 1.00 89.75 115 ASN A O 1
ATOM 962 N N . TRP A 1 116 ? -1.681 6.471 1.408 1.00 89.38 116 TRP A N 1
ATOM 963 C CA . TRP A 1 116 ? -0.397 5.892 1.810 1.00 89.38 116 TRP A CA 1
ATOM 964 C C . TRP A 1 116 ? 0.145 6.467 3.120 1.00 89.38 116 TRP A C 1
ATOM 966 O O . TRP A 1 116 ? 0.610 5.710 3.975 1.00 89.38 116 TRP A O 1
ATOM 976 N N . ALA A 1 117 ? 0.046 7.783 3.311 1.00 87.44 117 ALA A N 1
ATOM 977 C CA . ALA A 1 117 ? 0.468 8.448 4.541 1.00 87.44 117 ALA A CA 1
ATOM 978 C C . ALA A 1 117 ? -0.362 7.986 5.752 1.00 87.44 117 ALA A C 1
ATOM 980 O O . ALA A 1 117 ? 0.199 7.656 6.798 1.00 87.44 117 ALA A O 1
ATOM 981 N N . SER A 1 118 ? -1.687 7.874 5.605 1.00 90.62 118 SER A N 1
ATOM 982 C CA . SER A 1 118 ? -2.559 7.371 6.673 1.00 90.62 118 SER A CA 1
ATOM 983 C C . SER A 1 118 ? -2.252 5.916 7.033 1.00 90.62 118 SER A C 1
ATOM 985 O O . SER A 1 118 ? -2.229 5.578 8.217 1.00 90.62 118 SER A O 1
ATOM 987 N N . LEU A 1 119 ? -1.968 5.062 6.042 1.00 92.81 119 LEU A N 1
ATOM 988 C CA . LEU A 1 119 ? -1.534 3.684 6.284 1.00 92.81 119 LEU A CA 1
ATOM 989 C C . LEU A 1 119 ? -0.207 3.633 7.055 1.00 92.81 119 LEU A C 1
ATOM 991 O O . LEU A 1 119 ? -0.089 2.901 8.039 1.00 92.81 119 LEU A O 1
ATOM 995 N N . ARG A 1 120 ? 0.781 4.424 6.629 1.00 90.50 120 ARG A N 1
ATOM 996 C CA . ARG A 1 120 ? 2.088 4.518 7.285 1.00 90.50 120 ARG A CA 1
ATOM 997 C C . ARG A 1 120 ? 1.949 4.929 8.748 1.00 90.50 120 ARG A C 1
ATOM 999 O O . ARG A 1 120 ? 2.552 4.306 9.622 1.00 90.50 120 ARG A O 1
ATOM 1006 N N . ASP A 1 121 ? 1.135 5.940 9.029 1.00 86.56 121 ASP A N 1
ATOM 1007 C CA . ASP A 1 121 ? 0.924 6.433 10.390 1.00 86.56 121 ASP A CA 1
ATOM 1008 C C . ASP A 1 121 ? 0.205 5.390 11.269 1.00 86.56 121 ASP A C 1
ATOM 1010 O O . ASP A 1 121 ? 0.599 5.176 12.421 1.00 86.56 121 ASP A O 1
ATOM 1014 N N . ALA A 1 122 ? -0.786 4.679 10.717 1.00 89.88 122 ALA A N 1
ATOM 1015 C CA . ALA A 1 122 ? -1.468 3.571 11.388 1.00 89.88 122 ALA A CA 1
ATOM 1016 C C . ALA A 1 122 ? -0.505 2.424 11.737 1.00 89.88 122 ALA A C 1
ATOM 1018 O O . ALA A 1 122 ? -0.451 1.972 12.883 1.00 89.88 122 ALA A O 1
ATOM 1019 N N . LEU A 1 123 ? 0.312 1.996 10.771 1.00 86.62 123 LEU A N 1
ATOM 1020 C CA . LEU A 1 123 ? 1.317 0.949 10.956 1.00 86.62 123 LEU A CA 1
ATOM 1021 C C . LEU A 1 123 ? 2.390 1.361 11.968 1.00 86.62 123 LEU A C 1
ATOM 1023 O O . LEU A 1 123 ? 2.782 0.558 12.816 1.00 86.62 123 LEU A O 1
ATOM 1027 N N . LEU A 1 124 ? 2.833 2.621 11.947 1.00 82.69 124 LEU A N 1
ATOM 1028 C CA . LEU A 1 124 ? 3.779 3.144 12.932 1.00 82.69 124 LEU A CA 1
ATOM 1029 C C . LEU A 1 124 ? 3.186 3.117 14.348 1.00 82.69 124 LEU A C 1
ATOM 1031 O O . LEU A 1 124 ? 3.898 2.793 15.305 1.00 82.69 124 LEU A O 1
ATOM 1035 N N . HIS A 1 125 ? 1.898 3.444 14.493 1.00 82.75 125 HIS A N 1
ATOM 1036 C CA . HIS A 1 125 ? 1.185 3.356 15.769 1.00 82.75 125 HIS A CA 1
ATOM 1037 C C . HIS A 1 125 ? 1.133 1.910 16.283 1.00 82.75 125 HIS A C 1
ATOM 1039 O O . HIS A 1 125 ? 1.571 1.642 17.406 1.00 82.75 125 HIS A O 1
ATOM 1045 N N . MET A 1 126 ? 0.736 0.958 15.432 1.00 81.94 126 MET A N 1
ATOM 1046 C CA . MET A 1 126 ? 0.728 -0.479 15.753 1.00 81.94 126 MET A CA 1
ATOM 1047 C C . MET A 1 126 ? 2.131 -1.004 16.121 1.00 81.94 126 MET A C 1
ATOM 1049 O O . MET A 1 126 ? 2.314 -1.730 17.105 1.00 81.94 126 MET A O 1
ATOM 1053 N N . MET A 1 127 ? 3.173 -0.577 15.401 1.00 77.00 127 MET A N 1
ATOM 1054 C CA . MET A 1 127 ? 4.561 -0.970 15.676 1.00 77.00 127 MET A CA 1
ATOM 1055 C C . MET A 1 127 ? 5.076 -0.436 17.020 1.00 77.00 127 MET A C 1
ATOM 1057 O O . MET A 1 127 ? 5.804 -1.135 17.734 1.00 77.00 127 MET A O 1
ATOM 1061 N N . LYS A 1 128 ? 4.684 0.780 17.423 1.00 77.44 128 LYS A N 1
ATOM 1062 C CA . LYS A 1 128 ? 5.025 1.329 18.750 1.00 77.44 128 LYS A CA 1
ATOM 1063 C C . LYS A 1 128 ? 4.406 0.505 19.880 1.00 77.44 128 LYS A C 1
ATOM 1065 O O . LYS A 1 128 ? 5.086 0.249 20.874 1.00 77.44 128 LYS A O 1
ATOM 1070 N N . GLN A 1 129 ? 3.172 0.034 19.709 1.00 71.38 129 GLN A N 1
ATOM 1071 C CA . GLN A 1 129 ? 2.512 -0.851 20.675 1.00 71.38 129 GLN A CA 1
ATOM 1072 C C . GLN A 1 129 ? 3.227 -2.212 20.775 1.00 71.38 129 GLN A C 1
ATOM 1074 O O . GLN A 1 129 ? 3.435 -2.735 21.872 1.00 71.38 129 GLN A O 1
ATOM 1079 N N . THR A 1 130 ? 3.716 -2.737 19.647 1.00 65.19 130 THR A N 1
ATOM 1080 C CA . THR A 1 130 ? 4.448 -4.017 19.570 1.00 65.19 130 THR A CA 1
ATOM 1081 C C . THR A 1 130 ? 5.740 -4.024 20.400 1.00 65.19 130 THR A C 1
ATOM 1083 O O . THR A 1 130 ? 6.081 -5.025 21.040 1.00 65.19 130 THR A O 1
ATOM 1086 N N . LYS A 1 131 ? 6.460 -2.892 20.456 1.00 58.25 131 LYS A N 1
ATOM 1087 C CA . LYS A 1 131 ? 7.704 -2.751 21.240 1.00 58.25 131 LYS A CA 1
ATOM 1088 C C . LYS A 1 131 ? 7.482 -2.844 22.758 1.00 58.25 131 LYS A C 1
ATOM 1090 O O . LYS A 1 131 ? 8.418 -3.196 23.473 1.00 58.25 131 LYS A O 1
ATOM 1095 N N . SER A 1 132 ? 6.264 -2.583 23.241 1.00 53.16 132 SER A N 1
ATOM 1096 C CA . SER A 1 132 ? 5.899 -2.645 24.665 1.00 53.16 132 SER A CA 1
ATOM 1097 C C . SER A 1 132 ? 5.619 -4.073 25.171 1.00 53.16 132 SER A C 1
ATOM 1099 O O . SER A 1 132 ? 5.840 -4.376 26.344 1.00 53.16 132 SER A O 1
ATOM 1101 N N . LEU A 1 133 ? 5.192 -4.984 24.292 1.00 50.41 133 LEU A N 1
ATOM 1102 C CA . LEU A 1 133 ? 4.873 -6.376 24.641 1.00 50.41 133 LEU A CA 1
ATOM 1103 C C . LEU A 1 133 ? 6.158 -7.184 24.909 1.00 50.41 133 LEU A C 1
ATOM 1105 O O . LEU A 1 133 ? 7.194 -6.896 24.328 1.00 50.41 133 LEU A O 1
ATOM 1109 N N . LYS A 1 134 ? 6.153 -8.197 25.784 1.00 46.69 134 LYS A N 1
ATOM 1110 C CA . LYS A 1 134 ? 7.321 -9.056 26.094 1.00 46.69 134 LYS A CA 1
ATOM 1111 C C . LYS A 1 134 ? 6.985 -10.530 25.806 1.00 46.69 134 LYS A C 1
ATOM 1113 O O . LYS A 1 134 ? 6.560 -11.213 26.726 1.00 46.69 134 LYS A O 1
ATOM 1118 N N . SER A 1 135 ? 7.146 -11.042 24.579 1.00 46.28 135 SER A N 1
ATOM 1119 C CA . SER A 1 135 ? 7.107 -12.501 24.314 1.00 46.28 135 SER A CA 1
ATOM 1120 C C . SER A 1 135 ? 7.586 -12.894 22.902 1.00 46.28 135 SER A C 1
ATOM 1122 O O . SER A 1 135 ? 7.747 -12.050 22.028 1.00 46.28 135 SER A O 1
ATOM 1124 N N . VAL A 1 136 ? 7.848 -14.194 22.722 1.00 43.31 136 VAL A N 1
ATOM 1125 C CA . VAL A 1 136 ? 8.595 -14.866 21.633 1.00 43.31 136 VAL A CA 1
ATOM 1126 C C . VAL A 1 136 ? 7.802 -15.049 20.319 1.00 43.31 136 VAL A C 1
ATOM 1128 O O . VAL A 1 136 ? 8.403 -15.308 19.285 1.00 43.31 136 VAL A O 1
ATOM 1131 N N . GLY A 1 137 ? 6.484 -14.806 20.297 1.00 49.53 137 GLY A N 1
ATOM 1132 C CA . GLY A 1 137 ? 5.662 -14.794 19.063 1.00 49.53 137 GLY A CA 1
ATOM 1133 C C . GLY A 1 137 ? 5.803 -13.524 18.206 1.00 49.53 137 GLY A C 1
ATOM 1134 O O . GLY A 1 137 ? 5.085 -13.342 17.230 1.00 49.53 137 GLY A O 1
ATOM 1135 N N . LYS A 1 138 ? 6.719 -12.632 18.595 1.00 55.97 138 LYS A N 1
ATOM 1136 C CA . LYS A 1 138 ? 6.918 -11.292 18.037 1.00 55.97 138 LYS A CA 1
ATOM 1137 C C . LYS A 1 138 ? 7.435 -11.235 16.608 1.00 55.97 138 LYS A C 1
ATOM 1139 O O . LYS A 1 138 ? 7.122 -10.254 15.954 1.00 55.97 138 LYS A O 1
ATOM 1144 N N . SER A 1 139 ? 8.254 -12.196 16.169 1.00 62.72 139 SER A N 1
ATOM 1145 C CA . SER A 1 139 ? 9.038 -12.013 14.937 1.00 62.72 139 SER A CA 1
ATOM 1146 C C . SER A 1 139 ? 8.116 -11.858 13.738 1.00 62.72 139 SER A C 1
ATOM 1148 O O . SER A 1 139 ? 8.010 -10.771 13.200 1.00 62.72 139 SER A O 1
ATOM 1150 N N . HIS A 1 140 ? 7.329 -12.882 13.407 1.00 72.75 140 HIS A N 1
ATOM 1151 C CA . HIS A 1 140 ? 6.648 -12.901 12.116 1.00 72.75 140 HIS A CA 1
ATOM 1152 C C . HIS A 1 140 ? 5.626 -11.769 11.929 1.00 72.75 140 HIS A C 1
ATOM 1154 O O . HIS A 1 140 ? 5.629 -11.109 10.896 1.00 72.75 140 HIS A O 1
ATOM 1160 N N . VAL A 1 141 ? 4.789 -11.489 12.935 1.00 75.12 141 VAL A N 1
ATOM 1161 C CA . VAL A 1 141 ? 3.806 -10.393 12.848 1.00 75.12 141 VAL A CA 1
ATOM 1162 C C . VAL A 1 141 ? 4.501 -9.030 12.783 1.00 75.12 141 VAL A C 1
ATOM 1164 O O . VAL A 1 141 ? 4.091 -8.179 11.998 1.00 75.12 141 VAL A O 1
ATOM 1167 N N . ALA A 1 142 ? 5.561 -8.813 13.570 1.00 75.94 142 ALA A N 1
ATOM 1168 C CA . ALA A 1 142 ? 6.314 -7.562 13.511 1.00 75.94 142 ALA A CA 1
ATOM 1169 C C . ALA A 1 142 ? 7.047 -7.403 12.173 1.00 75.94 142 ALA A C 1
ATOM 1171 O O . ALA A 1 142 ? 7.010 -6.315 11.613 1.00 75.94 142 ALA A O 1
ATOM 1172 N N . ASP A 1 143 ? 7.632 -8.479 11.643 1.00 77.81 143 ASP A N 1
ATOM 1173 C CA . ASP A 1 143 ? 8.339 -8.498 10.359 1.00 77.81 143 ASP A CA 1
ATOM 1174 C C . ASP A 1 143 ? 7.372 -8.148 9.211 1.00 77.81 143 ASP A C 1
ATOM 1176 O O . ASP A 1 143 ? 7.676 -7.320 8.350 1.00 77.81 143 ASP A O 1
ATOM 1180 N N . VAL A 1 144 ? 6.158 -8.716 9.233 1.00 82.25 144 VAL A N 1
ATOM 1181 C CA . VAL A 1 144 ? 5.098 -8.400 8.264 1.00 82.25 144 VAL A CA 1
ATOM 1182 C C . VAL A 1 144 ? 4.680 -6.932 8.368 1.00 82.25 144 VAL A C 1
ATOM 1184 O O . VAL A 1 144 ? 4.609 -6.248 7.347 1.00 82.25 144 VAL A O 1
ATOM 1187 N N . LEU A 1 145 ? 4.420 -6.417 9.573 1.00 82.44 145 LEU A N 1
ATOM 1188 C CA . LEU A 1 145 ? 4.025 -5.016 9.762 1.00 82.44 145 LEU A CA 1
ATOM 1189 C C . LEU A 1 145 ? 5.144 -4.039 9.391 1.00 82.44 145 LEU A C 1
ATOM 1191 O O . LEU A 1 145 ? 4.864 -2.996 8.806 1.00 82.44 145 LEU A O 1
ATOM 1195 N N . GLU A 1 146 ? 6.398 -4.371 9.694 1.00 81.62 146 GLU A N 1
ATOM 1196 C CA . GLU A 1 146 ? 7.570 -3.578 9.322 1.00 81.62 146 GLU A CA 1
ATOM 1197 C C . GLU A 1 146 ? 7.717 -3.492 7.802 1.00 81.62 146 GLU A C 1
ATOM 1199 O O . GLU A 1 146 ? 7.919 -2.402 7.261 1.00 81.62 146 GLU A O 1
ATOM 1204 N N . LYS A 1 147 ? 7.513 -4.612 7.103 1.00 85.19 147 LYS A N 1
ATOM 1205 C CA . LYS A 1 147 ? 7.501 -4.646 5.640 1.00 85.19 147 LYS A CA 1
ATOM 1206 C C . LYS A 1 147 ? 6.402 -3.753 5.058 1.00 85.19 147 LYS A C 1
ATOM 1208 O O . LYS A 1 147 ? 6.686 -2.915 4.205 1.00 85.19 147 LYS A O 1
ATOM 1213 N N . HIS A 1 148 ? 5.169 -3.866 5.556 1.00 88.94 148 HIS A N 1
ATOM 1214 C CA . HIS A 1 148 ? 4.065 -3.003 5.117 1.00 88.94 148 HIS A CA 1
ATOM 1215 C C . HIS A 1 148 ? 4.332 -1.524 5.442 1.00 88.94 148 HIS A C 1
ATOM 1217 O O . HIS A 1 148 ? 4.012 -0.652 4.632 1.00 88.94 148 HIS A O 1
ATOM 1223 N N . LEU A 1 149 ? 4.943 -1.231 6.598 1.00 85.62 149 LEU A N 1
ATOM 1224 C CA . LEU A 1 149 ? 5.269 0.131 7.024 1.00 85.62 149 LEU A CA 1
ATOM 1225 C C . LEU A 1 149 ? 6.256 0.766 6.051 1.00 85.62 149 LEU A C 1
ATOM 1227 O O . LEU A 1 149 ? 6.050 1.890 5.598 1.00 85.62 149 LEU A O 1
ATOM 1231 N N . LEU A 1 150 ? 7.293 0.027 5.682 1.00 84.44 150 LEU A N 1
ATOM 1232 C CA . LEU A 1 150 ? 8.282 0.490 4.730 1.00 84.44 150 LEU A CA 1
ATOM 1233 C C . LEU A 1 150 ? 7.686 0.732 3.341 1.00 84.44 150 LEU A C 1
ATOM 1235 O O . LEU A 1 150 ? 7.897 1.802 2.777 1.00 84.44 150 LEU A O 1
ATOM 1239 N N . ILE A 1 151 ? 6.898 -0.215 2.826 1.00 88.75 151 ILE A N 1
ATOM 1240 C CA . ILE A 1 151 ? 6.198 -0.068 1.542 1.00 88.75 151 ILE A CA 1
ATOM 1241 C C . ILE A 1 151 ? 5.315 1.185 1.564 1.00 88.75 151 ILE A C 1
ATOM 1243 O O . ILE A 1 151 ? 5.375 2.004 0.650 1.00 88.75 151 ILE A O 1
ATOM 1247 N N . SER A 1 152 ? 4.526 1.368 2.630 1.00 89.88 152 SER A N 1
ATOM 1248 C CA . SER A 1 152 ? 3.644 2.532 2.769 1.00 89.88 152 SER A CA 1
ATOM 1249 C C . SER A 1 152 ? 4.420 3.847 2.829 1.00 89.88 152 SER A C 1
ATOM 1251 O O . SER A 1 152 ? 4.000 4.839 2.236 1.00 89.88 152 SER A O 1
ATOM 1253 N N . HIS A 1 153 ? 5.588 3.847 3.473 1.00 84.12 153 HIS A N 1
ATOM 1254 C CA . HIS A 1 153 ? 6.461 5.004 3.517 1.00 84.12 153 HIS A CA 1
ATOM 1255 C C . HIS A 1 153 ? 7.041 5.326 2.129 1.00 84.12 153 HIS A C 1
ATOM 1257 O O . HIS A 1 153 ? 6.930 6.468 1.682 1.00 84.12 153 HIS A O 1
ATOM 1263 N N . LEU A 1 154 ? 7.579 4.329 1.419 1.00 85.00 154 LEU A N 1
ATOM 1264 C CA . LEU A 1 154 ? 8.123 4.498 0.068 1.00 85.00 154 LEU A CA 1
ATOM 1265 C C . LEU A 1 154 ? 7.057 4.997 -0.913 1.00 85.00 154 LEU A C 1
ATOM 1267 O O . LEU A 1 154 ? 7.304 5.964 -1.629 1.00 85.00 154 LEU A O 1
ATOM 1271 N N . TYR A 1 155 ? 5.851 4.423 -0.895 1.00 89.62 155 TYR A N 1
ATOM 1272 C CA . TYR A 1 155 ? 4.751 4.927 -1.716 1.00 89.62 155 TYR A CA 1
ATOM 1273 C C . TYR A 1 155 ? 4.297 6.330 -1.301 1.00 89.62 155 TYR A C 1
ATOM 1275 O O . TYR A 1 155 ? 4.019 7.148 -2.175 1.00 89.62 155 TYR A O 1
ATOM 1283 N N . SER A 1 156 ? 4.249 6.658 -0.004 1.00 87.81 156 SER A N 1
ATOM 1284 C CA . SER A 1 156 ? 3.912 8.024 0.429 1.00 87.81 156 SER A CA 1
ATOM 1285 C C . SER A 1 156 ? 4.920 9.042 -0.115 1.00 87.81 156 SER A C 1
ATOM 1287 O O . SER A 1 156 ? 4.523 10.053 -0.688 1.00 87.81 156 SER A O 1
ATOM 1289 N N . LEU A 1 157 ? 6.219 8.731 -0.058 1.00 83.56 157 LEU A N 1
ATOM 1290 C CA . LEU A 1 157 ? 7.261 9.570 -0.641 1.00 83.56 157 LEU A CA 1
ATOM 1291 C C . LEU A 1 157 ? 7.145 9.653 -2.162 1.00 83.56 157 LEU A C 1
ATOM 1293 O O . LEU A 1 157 ? 7.209 10.744 -2.717 1.00 83.56 157 LEU A O 1
ATOM 1297 N N . TYR A 1 158 ? 6.955 8.518 -2.834 1.00 86.69 158 TYR A N 1
ATOM 1298 C CA . TYR A 1 158 ? 6.804 8.457 -4.286 1.00 86.69 158 TYR A CA 1
ATOM 1299 C C . TYR A 1 158 ? 5.698 9.401 -4.783 1.00 86.69 158 TYR A C 1
ATOM 1301 O O . TYR A 1 158 ? 5.902 10.190 -5.710 1.00 86.69 158 TYR A O 1
ATOM 1309 N N . ASN A 1 159 ? 4.545 9.368 -4.111 1.00 84.94 159 ASN A N 1
ATOM 1310 C CA . ASN A 1 159 ? 3.404 10.217 -4.437 1.00 84.94 159 ASN A CA 1
ATOM 1311 C C . ASN A 1 159 ? 3.643 11.683 -4.047 1.00 84.94 159 ASN A C 1
ATOM 1313 O O . ASN A 1 159 ? 3.353 12.566 -4.846 1.00 84.94 159 ASN A O 1
ATOM 1317 N N . ALA A 1 160 ? 4.261 11.963 -2.894 1.00 83.31 160 ALA A N 1
ATOM 1318 C CA . ALA A 1 160 ? 4.605 13.332 -2.496 1.00 83.31 160 ALA A CA 1
ATOM 1319 C C . ALA A 1 160 ? 5.574 14.007 -3.484 1.00 83.31 160 ALA A C 1
ATOM 1321 O O . ALA A 1 160 ? 5.450 15.191 -3.789 1.00 83.31 160 ALA A O 1
ATOM 1322 N N . LEU A 1 161 ? 6.539 13.250 -4.017 1.00 81.19 161 LEU A N 1
ATOM 1323 C CA . LEU A 1 161 ? 7.485 13.750 -5.016 1.00 81.19 161 LEU A CA 1
ATOM 1324 C C . LEU A 1 161 ? 6.850 13.928 -6.401 1.00 81.19 161 LEU A C 1
ATOM 1326 O O . LEU A 1 161 ? 7.420 14.632 -7.231 1.00 81.19 161 LEU A O 1
ATOM 1330 N N . SER A 1 162 ? 5.689 13.321 -6.658 1.00 77.06 162 SER A N 1
ATOM 1331 C CA . SER A 1 162 ? 4.980 13.463 -7.935 1.00 77.06 162 SER A CA 1
ATOM 1332 C C . SER A 1 162 ? 4.377 14.859 -8.128 1.00 77.06 162 SER A C 1
ATOM 1334 O O . SER A 1 162 ? 4.154 15.266 -9.263 1.00 77.06 162 SER A O 1
ATOM 1336 N N . GLU A 1 163 ? 4.160 15.609 -7.043 1.00 71.25 163 GLU A N 1
ATOM 1337 C CA . GLU A 1 163 ? 3.696 17.006 -7.080 1.00 71.25 163 GLU A CA 1
ATOM 1338 C C . GLU A 1 163 ? 4.830 18.018 -7.326 1.00 71.25 163 GLU A C 1
ATOM 1340 O O . GLU A 1 163 ? 4.583 19.206 -7.551 1.00 71.25 163 GLU A O 1
ATOM 1345 N N . LEU A 1 164 ? 6.086 17.570 -7.252 1.00 76.19 164 LEU A N 1
ATOM 1346 C CA . LEU A 1 164 ? 7.272 18.399 -7.444 1.00 76.19 164 LEU A CA 1
ATOM 1347 C C . LEU A 1 164 ? 7.789 18.306 -8.890 1.00 76.19 164 LEU A C 1
ATOM 1349 O O . LEU A 1 164 ? 7.262 17.580 -9.726 1.00 76.19 164 LEU A O 1
ATOM 1353 N N . SER A 1 165 ? 8.844 19.067 -9.192 1.00 70.00 165 SER A N 1
ATOM 1354 C CA . SER A 1 165 ? 9.521 19.017 -10.494 1.00 70.00 165 SER A CA 1
ATOM 1355 C C . SER A 1 165 ? 9.981 17.594 -10.827 1.00 70.00 165 SER A C 1
ATOM 1357 O O . SER A 1 165 ? 10.733 17.000 -10.055 1.00 70.00 165 SER A O 1
ATOM 1359 N N . GLU A 1 166 ? 9.595 17.077 -11.998 1.00 68.62 166 GLU A N 1
ATOM 1360 C CA . GLU A 1 166 ? 10.065 15.773 -12.498 1.00 68.62 166 GLU A CA 1
ATOM 1361 C C . GLU A 1 166 ? 11.544 15.804 -12.936 1.00 68.62 166 GLU A C 1
ATOM 1363 O O . GLU A 1 166 ? 12.164 14.754 -13.095 1.00 68.62 166 GLU A O 1
ATOM 1368 N N . ASP A 1 167 ? 12.132 16.997 -13.079 1.00 70.94 167 ASP A N 1
ATOM 1369 C CA . ASP A 1 167 ? 13.508 17.181 -13.540 1.00 70.94 167 ASP A CA 1
ATOM 1370 C C . ASP A 1 167 ? 14.543 17.219 -12.403 1.00 70.94 167 ASP A C 1
ATOM 1372 O O . ASP A 1 167 ? 14.278 17.653 -11.277 1.00 70.94 167 ASP A O 1
ATOM 1376 N N . GLY A 1 168 ? 15.776 16.824 -12.735 1.00 77.31 168 GLY A N 1
ATOM 1377 C CA . GLY A 1 168 ? 16.943 16.943 -11.860 1.00 77.31 168 GLY A CA 1
ATOM 1378 C C . GLY A 1 168 ? 16.980 15.912 -10.727 1.00 77.31 168 GLY A C 1
ATOM 1379 O O . GLY A 1 168 ? 16.644 14.741 -10.911 1.00 77.31 168 GLY A O 1
ATOM 1380 N N . ASP A 1 169 ? 17.427 16.342 -9.544 1.00 78.44 169 ASP A N 1
ATOM 1381 C CA . ASP A 1 169 ? 17.634 15.451 -8.394 1.00 78.44 169 ASP A CA 1
ATOM 1382 C C . ASP A 1 169 ? 16.327 14.831 -7.877 1.00 78.44 169 ASP A C 1
ATOM 1384 O O . ASP A 1 169 ? 16.330 13.691 -7.414 1.00 78.44 169 ASP A O 1
ATOM 1388 N N . VAL A 1 170 ? 15.201 15.542 -7.995 1.00 76.62 170 VAL A N 1
ATOM 1389 C CA . VAL A 1 170 ? 13.882 15.064 -7.546 1.00 76.62 170 VAL A CA 1
ATOM 1390 C C . VAL A 1 170 ? 13.414 13.881 -8.392 1.00 76.62 170 VAL A C 1
ATOM 1392 O O . VAL A 1 170 ? 13.059 12.841 -7.835 1.00 76.62 170 VAL A O 1
ATOM 1395 N N . GLY A 1 171 ? 13.500 13.989 -9.722 1.00 80.44 171 GLY A N 1
ATOM 1396 C CA . GLY A 1 171 ? 13.217 12.876 -10.632 1.00 80.44 171 GLY A CA 1
ATOM 1397 C C . GLY A 1 171 ? 14.130 11.675 -10.382 1.00 80.44 171 GLY A C 1
ATOM 1398 O O . GLY A 1 171 ? 13.675 10.530 -10.375 1.00 80.44 171 GLY A O 1
ATOM 1399 N N . MET A 1 172 ? 15.413 11.924 -10.092 1.00 81.56 172 MET A N 1
ATOM 1400 C CA . MET A 1 172 ? 16.358 10.860 -9.744 1.00 81.56 172 MET A CA 1
ATOM 1401 C C . MET A 1 172 ? 15.975 10.148 -8.440 1.00 81.56 172 MET A C 1
ATOM 1403 O O . MET A 1 172 ? 16.033 8.920 -8.380 1.00 81.56 172 MET A O 1
ATOM 1407 N N . ILE A 1 173 ? 15.590 10.888 -7.397 1.00 79.50 173 ILE A N 1
ATOM 1408 C CA . ILE A 1 173 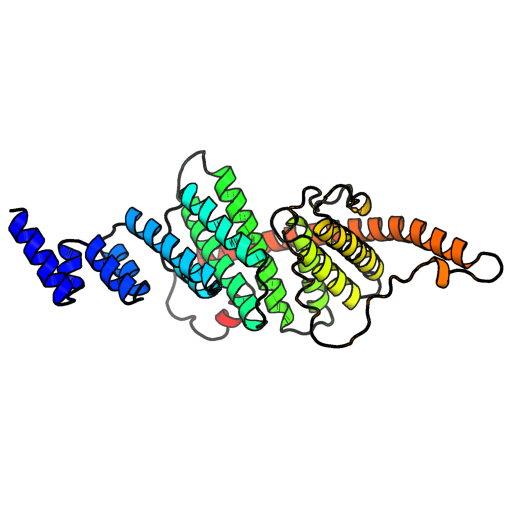? 15.143 10.308 -6.123 1.00 79.50 173 ILE A CA 1
ATOM 1409 C C . ILE A 1 173 ? 13.857 9.505 -6.329 1.00 79.50 173 ILE A C 1
ATOM 1411 O O . ILE A 1 173 ? 13.773 8.372 -5.861 1.00 79.50 173 ILE A O 1
ATOM 1415 N N . ARG A 1 174 ? 12.887 10.045 -7.072 1.00 83.62 174 ARG A N 1
ATOM 1416 C CA . ARG A 1 174 ? 11.624 9.359 -7.365 1.00 83.62 174 ARG A CA 1
ATOM 1417 C C . ARG A 1 174 ? 11.847 8.045 -8.119 1.00 83.62 174 ARG A C 1
ATOM 1419 O O . ARG A 1 174 ? 11.310 7.026 -7.702 1.00 83.62 174 ARG A O 1
ATOM 1426 N N . SER A 1 175 ? 12.698 8.044 -9.148 1.00 84.25 175 SER A N 1
ATOM 1427 C CA . SER A 1 175 ? 13.060 6.823 -9.885 1.00 84.25 175 SER A CA 1
ATOM 1428 C C . SER A 1 175 ? 13.792 5.802 -9.011 1.00 84.25 175 SER A C 1
ATOM 1430 O O . SER A 1 175 ? 13.565 4.603 -9.135 1.00 84.25 175 SER A O 1
ATOM 1432 N N . ARG A 1 176 ? 14.651 6.250 -8.085 1.00 83.12 176 ARG A N 1
ATOM 1433 C CA . ARG A 1 176 ? 15.274 5.343 -7.110 1.00 83.12 176 ARG A CA 1
ATOM 1434 C C . ARG A 1 176 ? 14.231 4.696 -6.207 1.00 83.12 176 ARG A C 1
ATOM 1436 O O . ARG A 1 176 ? 14.320 3.499 -5.986 1.00 83.12 176 ARG A O 1
ATOM 1443 N N . ILE A 1 177 ? 13.243 5.459 -5.738 1.00 84.81 177 ILE A N 1
ATOM 1444 C CA . ILE A 1 177 ? 12.150 4.930 -4.913 1.00 84.81 177 ILE A CA 1
ATOM 1445 C C . ILE A 1 177 ? 11.312 3.910 -5.695 1.00 84.81 177 ILE A C 1
ATOM 1447 O O . ILE A 1 177 ? 11.025 2.845 -5.152 1.00 84.81 177 ILE A O 1
ATOM 1451 N N . SER A 1 178 ? 10.945 4.179 -6.954 1.00 88.75 178 SER A N 1
ATOM 1452 C CA . SER A 1 178 ? 10.171 3.210 -7.746 1.00 88.75 178 SER A CA 1
ATOM 1453 C C . SER A 1 178 ? 10.949 1.931 -8.045 1.00 88.75 178 SER A C 1
ATOM 1455 O O . SER A 1 178 ? 10.383 0.846 -7.956 1.00 88.75 178 SER A O 1
ATOM 1457 N N . VAL A 1 179 ? 12.259 2.016 -8.285 1.00 86.88 179 VAL A N 1
ATOM 1458 C CA . VAL A 1 179 ? 13.106 0.819 -8.411 1.00 86.88 179 VAL A CA 1
ATOM 1459 C C . VAL A 1 179 ? 13.269 0.087 -7.071 1.00 86.88 179 VAL A C 1
ATOM 1461 O O . VAL A 1 179 ? 13.228 -1.140 -7.039 1.00 86.88 179 VAL A O 1
ATOM 1464 N N . SER A 1 180 ? 13.398 0.803 -5.953 1.00 85.19 180 SER A N 1
ATOM 1465 C CA . SER A 1 180 ? 13.414 0.220 -4.602 1.00 85.19 180 SER A CA 1
ATOM 1466 C C . SER A 1 180 ? 12.141 -0.567 -4.286 1.00 85.19 180 SER A C 1
ATOM 1468 O O 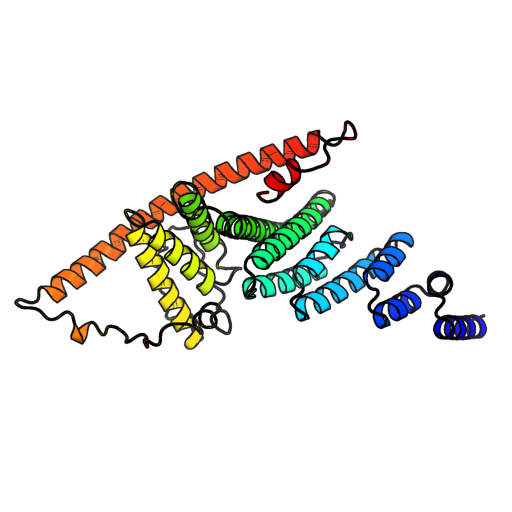. SER A 1 180 ? 12.202 -1.626 -3.662 1.00 85.19 180 SER A O 1
ATOM 1470 N N . LEU A 1 181 ? 10.983 -0.106 -4.769 1.00 88.00 181 LEU A N 1
ATOM 1471 C CA . LEU A 1 181 ? 9.712 -0.810 -4.592 1.00 88.00 181 LEU A CA 1
ATOM 1472 C C . LEU A 1 181 ? 9.699 -2.207 -5.242 1.00 88.00 181 LEU A C 1
ATOM 1474 O O . LEU A 1 181 ? 8.962 -3.073 -4.771 1.00 88.00 181 LEU A O 1
ATOM 1478 N N . LEU A 1 182 ? 10.557 -2.479 -6.237 1.00 89.44 182 LEU A N 1
ATOM 1479 C CA . LEU A 1 182 ? 10.667 -3.802 -6.872 1.00 89.44 182 LEU A CA 1
ATOM 1480 C C . LEU A 1 182 ? 11.069 -4.914 -5.886 1.00 89.44 182 LEU A C 1
ATOM 1482 O O . LEU A 1 182 ? 10.705 -6.072 -6.090 1.00 89.44 182 LEU A O 1
ATOM 1486 N N . ARG A 1 183 ? 11.743 -4.566 -4.780 1.00 87.69 183 ARG A N 1
ATOM 1487 C CA . ARG A 1 183 ? 12.131 -5.486 -3.689 1.00 87.69 183 ARG A CA 1
ATOM 1488 C C . ARG A 1 183 ? 10.934 -6.056 -2.923 1.00 87.69 183 ARG A C 1
ATOM 1490 O O . ARG A 1 183 ? 11.074 -7.014 -2.169 1.00 87.69 183 ARG A O 1
ATOM 1497 N N . TYR A 1 184 ? 9.757 -5.456 -3.100 1.00 88.88 184 TYR A N 1
ATOM 1498 C CA . TYR A 1 184 ? 8.530 -5.802 -2.384 1.00 88.88 184 TYR A CA 1
ATOM 1499 C C . TYR A 1 184 ? 7.460 -6.416 -3.291 1.00 88.88 184 TYR A C 1
ATOM 1501 O O . TYR A 1 184 ? 6.305 -6.507 -2.880 1.00 88.88 184 TYR A O 1
ATOM 1509 N N . THR A 1 185 ? 7.818 -6.838 -4.508 1.00 89.75 185 THR A N 1
ATOM 1510 C CA . THR A 1 185 ? 6.912 -7.432 -5.520 1.00 89.75 185 THR A CA 1
ATOM 1511 C C . THR A 1 185 ? 6.345 -8.803 -5.142 1.00 89.75 185 THR A C 1
ATOM 1513 O O . THR A 1 185 ? 5.429 -9.296 -5.794 1.00 89.75 185 THR A O 1
ATOM 1516 N N . ASP A 1 186 ? 6.821 -9.397 -4.049 1.00 86.81 186 ASP A N 1
ATOM 1517 C CA . ASP A 1 186 ? 6.190 -10.550 -3.402 1.00 86.81 186 ASP A CA 1
ATOM 1518 C C . ASP A 1 186 ? 4.960 -10.166 -2.552 1.00 86.81 186 ASP A C 1
ATOM 1520 O O . ASP A 1 186 ? 4.202 -11.031 -2.116 1.00 86.81 186 ASP A O 1
ATOM 1524 N N . VAL A 1 187 ? 4.758 -8.866 -2.307 1.00 87.94 187 VAL A N 1
ATOM 1525 C CA . VAL A 1 187 ? 3.662 -8.304 -1.502 1.00 87.94 187 VAL A CA 1
ATOM 1526 C C . VAL A 1 187 ? 2.822 -7.298 -2.295 1.00 87.94 187 VAL A C 1
ATOM 1528 O O . VAL A 1 187 ? 1.596 -7.302 -2.183 1.00 87.94 187 VAL A O 1
ATOM 1531 N N . ILE A 1 188 ? 3.459 -6.427 -3.081 1.00 90.38 188 ILE A N 1
ATOM 1532 C CA . ILE A 1 188 ? 2.790 -5.427 -3.927 1.00 90.38 188 ILE A CA 1
ATOM 1533 C C . ILE A 1 188 ? 2.568 -5.970 -5.341 1.00 90.38 188 ILE A C 1
ATOM 1535 O O . ILE A 1 188 ? 3.214 -6.927 -5.755 1.00 90.38 188 ILE A O 1
ATOM 1539 N N . SER A 1 189 ? 1.687 -5.327 -6.110 1.00 89.44 189 SER A N 1
ATOM 1540 C CA . SER A 1 189 ? 1.412 -5.743 -7.488 1.00 89.44 189 SER A CA 1
ATOM 1541 C C . SER A 1 189 ? 2.651 -5.582 -8.375 1.00 89.44 189 SER A C 1
ATOM 1543 O O . SER A 1 189 ? 3.098 -4.457 -8.618 1.00 89.44 189 SER A O 1
ATOM 1545 N N . ALA A 1 190 ? 3.197 -6.704 -8.855 1.00 88.75 190 ALA A N 1
ATOM 1546 C CA . ALA A 1 190 ? 4.414 -6.718 -9.663 1.00 88.75 190 ALA A CA 1
ATOM 1547 C C . ALA A 1 190 ? 4.245 -5.936 -10.975 1.00 88.75 190 ALA A C 1
ATOM 1549 O O . ALA A 1 190 ? 5.094 -5.114 -11.310 1.00 88.75 190 ALA A O 1
ATOM 1550 N N . ASP A 1 191 ? 3.112 -6.095 -11.665 1.00 88.06 191 ASP A N 1
ATOM 1551 C CA . ASP A 1 191 ? 2.813 -5.371 -12.907 1.00 88.06 191 ASP A CA 1
ATOM 1552 C C . ASP A 1 191 ? 2.879 -3.845 -12.723 1.00 88.06 191 ASP A C 1
ATOM 1554 O O . ASP A 1 191 ? 3.519 -3.140 -13.503 1.00 88.06 191 ASP A O 1
ATOM 1558 N N . LYS A 1 192 ? 2.285 -3.329 -11.643 1.00 88.38 192 LYS A N 1
ATOM 1559 C CA . LYS A 1 192 ? 2.330 -1.908 -11.296 1.00 88.38 192 LYS A CA 1
ATOM 1560 C C . LYS A 1 192 ? 3.756 -1.454 -10.993 1.00 88.38 192 LYS A C 1
ATOM 1562 O O . LYS A 1 192 ? 4.194 -0.447 -11.542 1.00 88.38 192 LYS A O 1
ATOM 1567 N N . ALA A 1 193 ? 4.475 -2.191 -10.147 1.00 91.00 193 ALA A N 1
ATOM 1568 C CA . ALA A 1 193 ? 5.813 -1.809 -9.707 1.00 91.00 193 ALA A CA 1
ATOM 1569 C C . ALA A 1 193 ? 6.819 -1.766 -10.873 1.00 91.00 193 ALA A C 1
ATOM 1571 O O . ALA A 1 193 ? 7.545 -0.782 -11.020 1.00 91.00 193 ALA A O 1
ATOM 1572 N N . PHE A 1 194 ? 6.821 -2.786 -11.741 1.00 90.06 194 PHE A N 1
ATOM 1573 C CA . PHE A 1 194 ? 7.698 -2.833 -12.917 1.00 90.06 194 PHE A CA 1
ATOM 1574 C C . PHE A 1 194 ? 7.346 -1.760 -13.952 1.00 90.06 194 PHE A C 1
ATOM 1576 O O . PHE A 1 194 ? 8.249 -1.123 -14.502 1.00 90.06 194 PHE A O 1
ATOM 1583 N N . TYR A 1 195 ? 6.054 -1.496 -14.173 1.00 89.62 195 TYR A N 1
ATOM 1584 C CA . TYR A 1 195 ? 5.616 -0.422 -15.062 1.00 89.62 195 TYR A CA 1
ATOM 1585 C C . TYR A 1 195 ? 6.053 0.963 -14.561 1.00 89.62 195 TYR A C 1
ATOM 1587 O O . TYR A 1 195 ? 6.669 1.720 -15.313 1.00 89.62 195 TYR A O 1
ATOM 1595 N N . GLU A 1 196 ? 5.769 1.293 -13.296 1.00 89.75 196 GLU A N 1
ATOM 1596 C CA . GLU A 1 196 ? 6.117 2.590 -12.695 1.00 89.75 196 GLU A CA 1
ATOM 1597 C C . GLU A 1 196 ? 7.635 2.821 -12.715 1.00 89.75 196 GLU A C 1
ATOM 1599 O O . GLU A 1 196 ? 8.097 3.852 -13.214 1.00 89.75 196 GLU A O 1
ATOM 1604 N N . ALA A 1 197 ? 8.422 1.831 -12.278 1.00 88.62 197 ALA A N 1
ATOM 1605 C CA . ALA A 1 197 ? 9.882 1.908 -12.288 1.00 88.62 197 ALA A CA 1
ATOM 1606 C C . ALA A 1 197 ? 10.445 2.067 -13.711 1.00 88.62 197 ALA A C 1
ATOM 1608 O O . ALA A 1 197 ? 11.297 2.924 -13.960 1.00 88.62 197 ALA A O 1
ATOM 1609 N N . GLY A 1 198 ? 9.932 1.293 -14.671 1.00 86.75 198 GLY A N 1
ATOM 1610 C CA . GLY A 1 198 ? 10.349 1.370 -16.068 1.00 86.75 198 GLY A CA 1
ATOM 1611 C C . GLY A 1 198 ? 10.041 2.724 -16.715 1.00 86.75 198 GLY A C 1
ATOM 1612 O O . GLY A 1 198 ? 10.888 3.287 -17.417 1.00 86.75 198 GLY A O 1
ATOM 1613 N N . VAL A 1 199 ? 8.857 3.291 -16.454 1.00 88.31 199 VAL A N 1
ATOM 1614 C CA . VAL A 1 199 ? 8.467 4.620 -16.951 1.00 88.31 199 VAL A CA 1
ATOM 1615 C C . VAL A 1 199 ? 9.352 5.714 -16.358 1.00 88.31 199 VAL A C 1
ATOM 1617 O O . VAL A 1 199 ? 9.815 6.577 -17.110 1.00 88.31 199 VAL A O 1
ATOM 1620 N N . ASP A 1 200 ? 9.634 5.670 -15.056 1.00 87.00 200 ASP A N 1
ATOM 1621 C CA . ASP A 1 200 ? 10.483 6.664 -14.394 1.00 87.00 200 ASP A CA 1
ATOM 1622 C C . ASP A 1 200 ? 11.928 6.618 -14.913 1.00 87.00 200 ASP A C 1
ATOM 1624 O O . ASP A 1 200 ? 12.504 7.656 -15.253 1.00 87.00 200 ASP A O 1
ATOM 1628 N N . CYS A 1 201 ? 12.502 5.422 -15.081 1.00 86.12 201 CYS A N 1
ATOM 1629 C CA . CYS A 1 201 ? 13.828 5.269 -15.684 1.00 86.12 201 CYS A CA 1
ATOM 1630 C C . CYS A 1 201 ? 13.857 5.759 -17.140 1.00 86.12 201 CYS A C 1
ATOM 1632 O O . CYS A 1 201 ? 14.822 6.406 -17.562 1.00 86.12 201 CYS A O 1
ATOM 1634 N N . ARG A 1 202 ? 12.785 5.509 -17.907 1.00 86.62 202 ARG A N 1
ATOM 1635 C CA . ARG A 1 202 ? 12.660 5.981 -19.294 1.00 86.62 202 ARG A CA 1
ATOM 1636 C C . ARG A 1 202 ? 12.647 7.505 -19.369 1.00 86.62 202 ARG A C 1
ATOM 1638 O O . ARG A 1 202 ? 13.281 8.058 -20.267 1.00 86.62 202 ARG A O 1
ATOM 1645 N N . LYS A 1 203 ? 11.946 8.167 -18.439 1.00 87.38 203 LYS A N 1
ATOM 1646 C CA . LYS A 1 203 ? 11.889 9.635 -18.336 1.00 87.38 203 LYS A CA 1
ATOM 1647 C C . LYS A 1 203 ? 13.265 10.240 -18.051 1.00 87.38 203 LYS A C 1
ATOM 1649 O O . LYS A 1 203 ? 13.636 11.207 -18.708 1.00 87.38 203 LYS A O 1
ATOM 1654 N N . LEU A 1 204 ? 14.040 9.654 -17.133 1.00 84.19 204 LEU A N 1
ATOM 1655 C CA . LEU A 1 204 ? 15.394 10.135 -16.817 1.00 84.19 204 LEU A CA 1
ATOM 1656 C C . LEU A 1 204 ? 16.372 10.003 -17.991 1.00 84.19 204 LEU A C 1
ATOM 1658 O O . LEU A 1 204 ? 17.289 10.811 -18.141 1.00 84.19 204 LEU A O 1
ATOM 1662 N N . GLY A 1 205 ? 16.193 8.974 -18.817 1.00 82.31 205 GLY A N 1
ATOM 1663 C CA . GLY A 1 205 ? 16.992 8.739 -20.009 1.00 82.31 205 GLY A CA 1
ATOM 1664 C C . GLY A 1 205 ? 18.495 8.577 -19.758 1.00 82.31 205 GLY A C 1
ATOM 1665 O O . GLY A 1 205 ? 18.938 8.162 -18.687 1.00 82.31 205 GLY A O 1
ATOM 1666 N N . GLY A 1 206 ? 19.304 8.825 -20.793 1.00 83.69 206 GLY A N 1
ATOM 1667 C CA . GLY A 1 206 ? 20.756 8.631 -20.734 1.00 83.69 206 GLY A CA 1
ATOM 1668 C C . GLY A 1 206 ? 21.135 7.212 -20.296 1.00 83.69 206 GLY A C 1
ATOM 1669 O O . GLY A 1 206 ? 20.722 6.235 -20.917 1.00 83.69 206 GLY A O 1
ATOM 1670 N N . LYS A 1 207 ? 21.885 7.102 -19.195 1.00 79.75 207 LYS A N 1
ATOM 1671 C CA . LYS A 1 207 ? 22.330 5.821 -18.615 1.00 79.75 207 LYS A CA 1
ATOM 1672 C C . LYS A 1 207 ? 21.207 4.944 -18.037 1.00 79.75 207 LYS A C 1
ATOM 1674 O O . LYS A 1 207 ? 21.464 3.805 -17.686 1.00 79.75 207 LYS A O 1
ATOM 1679 N N . TYR A 1 208 ? 19.982 5.460 -17.907 1.00 80.50 208 TYR A N 1
ATOM 1680 C CA . TYR A 1 208 ? 18.836 4.705 -17.379 1.00 80.50 208 TYR A CA 1
ATOM 1681 C C . TYR A 1 208 ? 17.982 4.052 -18.477 1.00 80.50 208 TYR A C 1
ATOM 1683 O O . TYR A 1 208 ? 17.035 3.333 -18.172 1.00 80.50 208 TYR A O 1
ATOM 1691 N N . GLN A 1 209 ? 18.317 4.264 -19.756 1.00 80.94 209 GLN A N 1
ATOM 1692 C CA . GLN A 1 209 ? 17.571 3.694 -20.886 1.00 80.94 209 GLN A CA 1
ATOM 1693 C C . GLN A 1 209 ? 17.640 2.161 -20.934 1.00 80.94 209 GLN A C 1
ATOM 1695 O O . GLN A 1 209 ? 16.626 1.520 -21.196 1.00 80.94 209 GLN A O 1
ATOM 1700 N N . GLY A 1 210 ? 18.803 1.565 -20.641 1.00 80.62 210 GLY A N 1
ATOM 1701 C CA . GLY A 1 210 ? 18.945 0.105 -20.578 1.00 80.62 210 GLY A CA 1
ATOM 1702 C C . GLY A 1 210 ? 18.076 -0.506 -19.478 1.00 80.62 210 GLY A C 1
ATOM 1703 O O . GLY A 1 210 ? 17.334 -1.455 -19.714 1.00 80.62 210 GLY A O 1
ATOM 1704 N N . MET A 1 211 ? 18.081 0.114 -18.297 1.00 81.50 211 MET A N 1
ATOM 1705 C CA . MET A 1 211 ? 17.216 -0.275 -17.182 1.00 81.50 211 MET A CA 1
ATOM 1706 C C . MET A 1 211 ? 15.734 -0.164 -17.534 1.00 81.50 211 MET A C 1
ATOM 1708 O O . MET A 1 211 ? 14.976 -1.099 -17.296 1.00 81.50 211 MET A O 1
ATOM 1712 N N . ALA A 1 212 ? 15.324 0.956 -18.131 1.00 83.50 212 ALA A N 1
ATOM 1713 C CA . ALA A 1 212 ? 13.948 1.145 -18.564 1.00 83.50 212 ALA A CA 1
ATOM 1714 C C . ALA A 1 212 ? 13.503 0.041 -19.532 1.00 83.50 212 ALA A C 1
ATOM 1716 O O . ALA A 1 212 ? 12.391 -0.460 -19.415 1.00 83.50 212 ALA A O 1
ATOM 1717 N N . PHE A 1 213 ? 14.377 -0.362 -20.457 1.00 82.50 213 PHE A N 1
ATOM 1718 C CA . PHE A 1 213 ? 14.101 -1.445 -21.394 1.00 82.50 213 PHE A CA 1
ATOM 1719 C C . PHE A 1 213 ? 13.890 -2.789 -20.683 1.00 82.50 213 PHE A C 1
ATOM 1721 O O . PHE A 1 213 ? 12.881 -3.439 -20.932 1.00 82.50 213 PHE A O 1
ATOM 1728 N N . VAL A 1 214 ? 14.786 -3.178 -19.767 1.00 85.38 214 VAL A N 1
ATOM 1729 C CA . VAL A 1 214 ? 14.661 -4.441 -19.009 1.00 85.38 214 VAL A CA 1
ATOM 1730 C C . VAL A 1 214 ? 13.381 -4.460 -18.172 1.00 85.38 214 VAL A C 1
ATOM 1732 O O . VAL A 1 214 ? 12.605 -5.407 -18.258 1.00 85.38 214 VAL A O 1
ATOM 1735 N N . LEU A 1 215 ? 13.117 -3.392 -17.412 1.00 85.94 215 LEU A N 1
ATOM 1736 C CA . LEU A 1 215 ? 11.949 -3.316 -16.530 1.00 85.94 215 LEU A CA 1
ATOM 1737 C C . LEU A 1 215 ? 10.626 -3.313 -17.306 1.00 85.94 215 LEU A C 1
ATOM 1739 O O . LEU A 1 215 ? 9.675 -3.971 -16.894 1.00 85.94 215 LEU A O 1
ATOM 1743 N N . LEU A 1 216 ? 10.560 -2.593 -18.431 1.00 85.56 216 LEU A N 1
ATOM 1744 C CA . LEU A 1 216 ? 9.347 -2.532 -19.246 1.00 85.56 216 LEU A CA 1
ATOM 1745 C C . LEU A 1 216 ? 9.096 -3.826 -20.022 1.00 85.56 216 LEU A C 1
ATOM 1747 O O . LEU A 1 216 ? 7.935 -4.179 -20.191 1.00 85.56 216 LEU A O 1
ATOM 1751 N N . ASN A 1 217 ? 10.136 -4.535 -20.468 1.00 85.62 217 ASN A N 1
ATOM 1752 C CA . ASN A 1 217 ? 9.949 -5.853 -21.080 1.00 85.62 217 ASN A CA 1
ATOM 1753 C C . ASN A 1 217 ? 9.447 -6.862 -20.048 1.00 85.62 217 ASN A C 1
ATOM 1755 O O . ASN A 1 217 ? 8.449 -7.521 -20.299 1.00 85.62 217 ASN A O 1
ATOM 1759 N N . HIS A 1 218 ? 10.045 -6.890 -18.855 1.00 87.44 218 HIS A N 1
ATOM 1760 C CA . HIS A 1 218 ? 9.577 -7.782 -17.796 1.00 87.44 218 HIS A CA 1
ATOM 1761 C C . HIS A 1 218 ? 8.143 -7.458 -17.344 1.00 87.44 218 HIS A C 1
ATOM 1763 O O . HIS A 1 218 ? 7.367 -8.350 -17.020 1.00 87.44 218 HIS A O 1
ATOM 1769 N N . PHE A 1 219 ? 7.741 -6.182 -17.374 1.00 87.88 219 PHE A N 1
ATOM 1770 C CA . PHE A 1 219 ? 6.338 -5.804 -17.195 1.00 87.88 219 PHE A CA 1
ATOM 1771 C C . PHE A 1 219 ? 5.416 -6.437 -18.250 1.00 87.88 219 PHE A C 1
ATOM 1773 O O . PHE A 1 219 ? 4.316 -6.857 -17.894 1.00 87.88 219 PHE A O 1
ATOM 1780 N N . LEU A 1 220 ? 5.832 -6.502 -19.520 1.00 86.44 220 LEU A N 1
ATOM 1781 C CA . LEU A 1 220 ? 5.046 -7.155 -20.570 1.00 86.44 220 LEU A CA 1
ATOM 1782 C C . LEU A 1 220 ? 4.926 -8.657 -20.305 1.00 86.44 220 LEU A C 1
ATOM 1784 O O . LEU A 1 220 ? 3.812 -9.166 -20.352 1.00 86.44 220 LEU A O 1
ATOM 1788 N N . ASP A 1 221 ? 6.018 -9.320 -19.916 1.00 86.00 221 ASP A N 1
ATOM 1789 C CA . ASP A 1 221 ? 5.998 -10.742 -19.546 1.00 86.00 221 ASP A CA 1
ATOM 1790 C C . ASP A 1 221 ? 5.027 -10.997 -18.376 1.00 86.00 221 ASP A C 1
ATOM 1792 O O . ASP A 1 221 ? 4.233 -11.936 -18.398 1.00 86.00 221 ASP A O 1
ATOM 1796 N N . ILE A 1 222 ? 5.020 -10.116 -17.363 1.00 85.69 222 ILE A N 1
ATOM 1797 C CA . ILE A 1 222 ? 4.063 -10.178 -16.247 1.00 85.69 222 ILE A CA 1
ATOM 1798 C C . ILE A 1 222 ? 2.627 -9.932 -16.732 1.00 85.69 222 ILE A C 1
ATOM 1800 O O . ILE A 1 222 ? 1.701 -10.590 -16.259 1.00 85.69 222 ILE A O 1
ATOM 1804 N N . ALA A 1 223 ? 2.409 -8.977 -17.638 1.00 85.31 223 ALA A N 1
ATOM 1805 C CA . ALA A 1 223 ? 1.083 -8.682 -18.172 1.00 85.31 223 ALA A CA 1
ATOM 1806 C C . ALA A 1 223 ? 0.518 -9.875 -18.962 1.00 85.31 223 ALA A C 1
ATOM 1808 O O . ALA A 1 223 ? -0.632 -10.250 -18.738 1.00 85.31 223 ALA A O 1
ATOM 1809 N N . GLU A 1 224 ? 1.337 -10.512 -19.801 1.00 84.94 224 GLU A N 1
ATOM 1810 C CA . GLU A 1 224 ? 0.993 -11.742 -20.524 1.00 84.94 224 GLU A CA 1
ATOM 1811 C C . GLU A 1 224 ? 0.710 -12.893 -19.546 1.00 84.94 224 GLU A C 1
ATOM 1813 O O . GLU A 1 224 ? -0.334 -13.541 -19.625 1.00 84.94 224 GLU A O 1
ATOM 1818 N N . ALA A 1 225 ? 1.555 -13.075 -18.529 1.00 85.69 225 ALA A N 1
ATOM 1819 C CA . ALA A 1 225 ? 1.351 -14.075 -17.482 1.00 85.69 225 ALA A CA 1
ATOM 1820 C C . ALA A 1 225 ? 0.057 -13.868 -16.672 1.00 85.69 225 ALA A C 1
ATOM 1822 O O . ALA A 1 225 ? -0.558 -14.840 -16.227 1.00 85.69 225 ALA A O 1
ATOM 1823 N N . ILE A 1 226 ? -0.385 -12.619 -16.477 1.00 84.81 226 ILE A N 1
ATOM 1824 C CA . ILE A 1 226 ? -1.678 -12.302 -15.849 1.00 84.81 226 ILE A CA 1
ATOM 1825 C C . ILE A 1 226 ? -2.840 -12.707 -16.764 1.00 84.81 226 ILE A C 1
ATOM 1827 O O . ILE A 1 226 ? -3.837 -13.239 -16.273 1.00 84.81 226 ILE A O 1
ATOM 1831 N N . GLU A 1 227 ? -2.732 -12.469 -18.072 1.00 83.12 227 GLU A N 1
ATOM 1832 C CA . GLU A 1 227 ? -3.756 -12.859 -19.050 1.00 83.12 227 GLU A CA 1
ATOM 1833 C C . GLU A 1 227 ? -3.871 -14.384 -19.186 1.00 83.12 227 GLU A C 1
ATOM 1835 O O . GLU A 1 227 ? -4.980 -14.922 -19.236 1.00 83.12 227 GLU A O 1
ATOM 1840 N N . GLU A 1 228 ? -2.738 -15.086 -19.172 1.00 84.38 228 GLU A N 1
ATOM 1841 C CA . GLU A 1 228 ? -2.667 -16.550 -19.241 1.00 84.38 228 GLU A CA 1
ATOM 1842 C C . GLU A 1 228 ? -2.871 -17.235 -17.878 1.00 84.38 228 GLU A C 1
ATOM 1844 O O . GLU A 1 228 ? -3.063 -18.451 -17.809 1.00 84.38 228 GLU A O 1
ATOM 1849 N N . ASN A 1 229 ? -2.860 -16.459 -16.787 1.00 80.88 229 ASN A N 1
ATOM 1850 C CA . ASN A 1 229 ? -2.900 -16.929 -15.401 1.00 80.88 229 ASN A CA 1
ATOM 1851 C C . ASN A 1 229 ? -1.842 -18.022 -15.118 1.00 80.88 229 ASN A C 1
ATOM 1853 O O . ASN A 1 229 ? -2.117 -19.013 -14.432 1.00 80.88 229 ASN A O 1
ATOM 1857 N N . SER A 1 230 ? -0.636 -17.843 -15.666 1.00 80.81 230 SER A N 1
ATOM 1858 C CA . SER A 1 230 ? 0.483 -18.786 -15.582 1.00 80.81 230 SER A CA 1
ATOM 1859 C C . SER A 1 230 ? 1.804 -18.059 -15.347 1.00 80.81 230 SER A C 1
ATOM 1861 O O . SER A 1 230 ? 2.174 -17.168 -16.100 1.00 80.81 230 SER A O 1
ATOM 1863 N N . LEU A 1 231 ? 2.544 -18.476 -14.317 1.00 76.31 231 LEU A N 1
ATOM 1864 C CA . LEU A 1 231 ? 3.879 -17.951 -13.998 1.00 76.31 231 LEU A CA 1
ATOM 1865 C C . LEU A 1 231 ? 4.997 -18.588 -14.839 1.00 76.31 231 LEU A C 1
ATOM 1867 O O . LEU A 1 231 ? 6.125 -18.108 -14.805 1.00 76.31 231 LEU A O 1
ATOM 1871 N N . GLU A 1 232 ? 4.710 -19.667 -15.573 1.00 74.38 232 GLU A N 1
ATOM 1872 C CA . GLU A 1 232 ? 5.725 -20.426 -16.323 1.00 74.38 232 GLU A CA 1
ATOM 1873 C C . GLU A 1 232 ? 6.331 -19.630 -17.488 1.00 74.38 232 GLU A C 1
ATOM 1875 O O . GLU A 1 232 ? 7.415 -19.966 -17.959 1.00 74.38 232 GLU A O 1
ATOM 1880 N N . ALA A 1 233 ? 5.644 -18.576 -17.937 1.00 69.25 233 ALA A N 1
ATOM 1881 C CA . ALA A 1 233 ? 6.078 -17.715 -19.031 1.00 69.25 233 ALA A CA 1
ATOM 1882 C C . ALA A 1 233 ? 7.064 -16.611 -18.602 1.00 69.25 233 ALA A C 1
ATOM 1884 O O . ALA A 1 233 ? 7.658 -15.970 -19.465 1.00 69.25 233 ALA A O 1
ATOM 1885 N N . ILE A 1 234 ? 7.254 -16.379 -17.296 1.00 79.44 234 ILE A N 1
ATOM 1886 C CA . ILE A 1 234 ? 8.065 -15.257 -16.804 1.00 79.44 234 ILE A CA 1
ATOM 1887 C C . ILE A 1 234 ? 9.516 -15.694 -16.595 1.00 79.44 234 ILE A C 1
ATOM 1889 O O . ILE A 1 234 ? 9.809 -16.538 -15.745 1.00 79.44 234 ILE A O 1
ATOM 1893 N N . ASP A 1 235 ? 10.434 -15.066 -17.330 1.00 78.00 235 ASP A N 1
ATOM 1894 C CA . ASP A 1 235 ? 11.873 -15.238 -17.143 1.00 78.00 235 ASP A CA 1
ATOM 1895 C C . ASP A 1 235 ? 12.432 -14.202 -16.147 1.00 78.00 235 ASP A C 1
ATOM 1897 O O . ASP A 1 235 ? 12.206 -12.996 -16.273 1.00 78.00 235 ASP A O 1
ATOM 1901 N N . PHE A 1 236 ? 13.186 -14.678 -15.153 1.00 81.44 236 PHE A N 1
ATOM 1902 C CA . PHE A 1 236 ? 13.850 -13.857 -14.134 1.00 81.44 236 PHE A CA 1
ATOM 1903 C C . PHE A 1 236 ? 15.379 -13.828 -14.275 1.00 81.44 236 PHE A C 1
ATOM 1905 O O . PHE A 1 236 ? 16.057 -13.295 -13.393 1.00 81.44 236 PHE A O 1
ATOM 1912 N N . VAL A 1 237 ? 15.939 -14.373 -15.362 1.00 80.69 237 VAL A N 1
ATOM 1913 C CA . VAL A 1 237 ? 17.393 -14.436 -15.601 1.00 80.69 237 VAL A CA 1
ATOM 1914 C C . VAL A 1 237 ? 18.057 -13.060 -15.485 1.00 80.69 237 VAL A C 1
ATOM 1916 O O . VAL A 1 237 ? 19.125 -12.939 -14.884 1.00 80.69 237 VAL A O 1
ATOM 1919 N N . ASP A 1 238 ? 17.405 -12.001 -15.974 1.00 78.00 238 ASP A N 1
ATOM 1920 C CA . ASP A 1 238 ? 17.930 -10.628 -15.905 1.00 78.00 238 ASP A CA 1
ATOM 1921 C C . ASP A 1 238 ? 18.030 -10.075 -14.465 1.00 78.00 238 ASP A C 1
ATOM 1923 O O . ASP A 1 238 ? 18.728 -9.086 -14.224 1.00 78.00 238 ASP A O 1
ATOM 1927 N N . PHE A 1 239 ? 17.376 -10.726 -13.496 1.00 81.69 239 PHE A N 1
ATOM 1928 C CA . PHE A 1 239 ? 17.337 -10.341 -12.082 1.00 81.69 239 PHE A CA 1
ATOM 1929 C C . PHE A 1 239 ? 18.107 -11.305 -11.167 1.00 81.69 239 PHE A C 1
ATOM 1931 O O . PHE A 1 239 ? 18.094 -11.138 -9.942 1.00 81.69 239 PHE A O 1
ATOM 1938 N N . GLU A 1 240 ? 18.813 -12.297 -11.717 1.00 79.06 240 GLU A N 1
ATOM 1939 C CA . GLU A 1 240 ? 19.655 -13.195 -10.924 1.00 79.06 240 GLU A CA 1
ATOM 1940 C C . GLU A 1 240 ? 20.734 -12.426 -10.141 1.00 79.06 240 GLU A C 1
ATOM 1942 O O . GLU A 1 240 ? 21.445 -11.565 -10.661 1.00 79.06 240 GLU A O 1
ATOM 1947 N N . GLY A 1 241 ? 20.866 -12.738 -8.849 1.00 72.94 241 GLY A N 1
ATOM 1948 C CA . GLY A 1 241 ? 21.818 -12.060 -7.962 1.00 72.94 241 GLY A CA 1
ATOM 1949 C C . GLY A 1 241 ? 21.408 -10.641 -7.552 1.00 72.94 241 GLY A C 1
ATOM 1950 O O . GLY A 1 241 ? 22.206 -9.935 -6.930 1.00 72.94 241 GLY A O 1
ATOM 1951 N N . THR A 1 242 ? 20.185 -10.221 -7.885 1.00 82.00 242 THR A N 1
ATOM 1952 C CA . THR A 1 242 ? 19.536 -9.047 -7.296 1.00 82.00 242 THR A CA 1
ATOM 1953 C C . THR A 1 242 ? 18.676 -9.454 -6.102 1.00 82.00 242 THR A C 1
ATOM 1955 O O . THR A 1 242 ? 18.504 -10.637 -5.810 1.00 82.00 242 THR A O 1
ATOM 1958 N N . ASP A 1 243 ? 18.149 -8.469 -5.386 1.00 78.50 243 ASP A N 1
ATOM 1959 C CA . ASP A 1 243 ? 17.237 -8.672 -4.267 1.00 78.50 243 ASP A CA 1
ATOM 1960 C C . ASP A 1 243 ? 15.758 -8.483 -4.649 1.00 78.50 243 ASP A C 1
ATOM 1962 O O . ASP A 1 243 ? 14.891 -8.386 -3.781 1.00 78.50 243 ASP A O 1
ATOM 1966 N N . ILE A 1 244 ? 15.467 -8.465 -5.954 1.00 85.44 244 ILE A N 1
ATOM 1967 C CA . ILE A 1 244 ? 14.107 -8.504 -6.487 1.00 85.44 244 ILE A CA 1
ATOM 1968 C C . ILE A 1 244 ? 13.561 -9.934 -6.307 1.00 85.44 244 ILE A C 1
ATOM 1970 O O . ILE A 1 244 ? 14.193 -10.894 -6.758 1.00 85.44 244 ILE A O 1
ATOM 1974 N N . PRO A 1 245 ? 12.400 -10.107 -5.649 1.00 85.00 245 PRO A N 1
ATOM 1975 C CA . PRO A 1 245 ? 11.773 -11.412 -5.489 1.00 85.00 245 PRO A CA 1
ATOM 1976 C C . PRO A 1 245 ? 11.433 -12.079 -6.827 1.00 85.00 245 PRO A C 1
ATOM 1978 O O . PRO A 1 245 ? 10.829 -11.468 -7.700 1.00 85.00 245 PRO A O 1
ATOM 1981 N N . GLN A 1 246 ? 11.744 -13.372 -6.945 1.00 82.62 246 GLN A N 1
ATOM 1982 C CA . GLN A 1 246 ? 11.307 -14.213 -8.073 1.00 82.62 246 GLN A CA 1
ATOM 1983 C C . GLN A 1 246 ? 9.928 -14.850 -7.823 1.00 82.62 246 GLN A C 1
ATOM 1985 O O . GLN A 1 246 ? 9.232 -15.259 -8.746 1.00 82.62 246 GLN A O 1
ATOM 1990 N N . ASN A 1 247 ? 9.511 -14.923 -6.555 1.00 79.94 247 ASN A N 1
ATOM 1991 C CA . ASN A 1 247 ? 8.205 -15.442 -6.156 1.00 79.94 247 ASN A CA 1
ATOM 1992 C C . ASN A 1 247 ? 7.193 -14.293 -6.095 1.00 79.94 247 ASN A C 1
ATOM 1994 O O . ASN A 1 247 ? 6.930 -13.753 -5.019 1.00 79.94 247 ASN A O 1
ATOM 1998 N N . ILE A 1 248 ? 6.653 -13.909 -7.248 1.00 82.31 248 ILE A N 1
ATOM 1999 C CA . ILE A 1 248 ? 5.621 -12.871 -7.336 1.00 82.31 248 ILE A CA 1
ATOM 2000 C C . ILE A 1 248 ? 4.215 -13.471 -7.226 1.00 82.31 248 ILE A C 1
ATOM 2002 O O . ILE A 1 248 ? 3.958 -14.599 -7.652 1.00 82.31 248 ILE A O 1
ATOM 2006 N N . VAL A 1 249 ? 3.278 -12.700 -6.672 1.00 75.94 249 VAL A N 1
ATOM 2007 C CA . VAL A 1 249 ? 1.855 -13.062 -6.641 1.00 75.94 249 VAL A CA 1
ATOM 2008 C C . VAL A 1 249 ? 1.154 -12.366 -7.803 1.00 75.94 249 VAL A C 1
ATOM 2010 O O . VAL A 1 249 ? 1.057 -11.139 -7.820 1.00 75.94 249 VAL A O 1
ATOM 2013 N N . LEU A 1 250 ? 0.650 -13.136 -8.774 1.00 77.00 250 LEU A N 1
ATOM 2014 C CA . LEU A 1 250 ? -0.083 -12.557 -9.902 1.00 77.00 250 LEU A CA 1
ATOM 2015 C C . LEU A 1 250 ? -1.455 -12.027 -9.447 1.00 77.00 250 LEU A C 1
ATOM 2017 O O . LEU A 1 250 ? -2.225 -12.763 -8.816 1.00 77.00 250 LEU A O 1
ATOM 2021 N N . PRO A 1 251 ? -1.808 -10.771 -9.773 1.00 75.81 251 PRO A N 1
ATOM 2022 C CA . PRO A 1 251 ? -3.158 -10.275 -9.562 1.00 75.81 251 PRO A CA 1
ATOM 2023 C C . PRO A 1 251 ? -4.134 -10.953 -10.534 1.00 75.81 251 PRO A C 1
ATOM 2025 O O . PRO A 1 251 ? -3.783 -11.314 -11.650 1.00 75.81 251 PRO A O 1
ATOM 2028 N N . LYS A 1 252 ? -5.411 -11.057 -10.142 1.00 72.19 252 LYS A N 1
ATOM 2029 C CA . LYS A 1 252 ? -6.471 -11.628 -11.003 1.00 72.19 252 LYS A CA 1
ATOM 2030 C C . LYS A 1 252 ? -6.728 -10.825 -12.283 1.00 72.19 252 LYS A C 1
ATOM 2032 O O . LYS A 1 252 ? -7.309 -11.345 -13.226 1.00 72.19 252 LYS A O 1
ATOM 2037 N N . THR A 1 253 ? -6.400 -9.537 -12.271 1.00 72.62 253 THR A N 1
ATOM 2038 C CA . THR A 1 253 ? -6.529 -8.621 -13.409 1.00 72.62 253 THR A CA 1
ATOM 2039 C C . THR A 1 253 ? -5.398 -7.613 -13.334 1.00 72.62 253 THR A C 1
ATOM 2041 O O . THR A 1 253 ? -5.148 -7.105 -12.239 1.00 72.62 253 THR A O 1
ATOM 2044 N N . SER A 1 254 ? -4.781 -7.271 -14.468 1.00 75.75 254 SER A N 1
ATOM 2045 C CA . SER A 1 254 ? -3.721 -6.261 -14.486 1.00 75.75 254 SER A CA 1
ATOM 2046 C C . SER A 1 254 ? -4.237 -4.921 -13.963 1.00 75.75 254 SER A C 1
ATOM 2048 O O . SER A 1 254 ? -5.287 -4.422 -14.384 1.00 75.75 254 SER A O 1
ATOM 2050 N N . VAL A 1 255 ? -3.457 -4.333 -13.064 1.00 75.56 255 VAL A N 1
ATOM 2051 C CA . VAL A 1 255 ? -3.698 -3.038 -12.436 1.00 75.56 255 VAL A CA 1
ATOM 2052 C C . VAL A 1 255 ? -3.511 -1.915 -13.458 1.00 75.56 255 VAL A C 1
ATOM 2054 O O . VAL A 1 255 ? -4.280 -0.960 -13.477 1.00 75.56 255 VAL A O 1
ATOM 2057 N N . ILE A 1 256 ? -2.555 -2.051 -14.379 1.00 70.62 256 ILE A N 1
ATOM 2058 C CA . ILE A 1 256 ? -2.225 -1.014 -15.370 1.00 70.62 256 ILE A CA 1
ATOM 2059 C C . ILE A 1 256 ? -3.169 -1.026 -16.586 1.00 70.62 256 ILE A C 1
ATOM 2061 O O . ILE A 1 256 ? -3.472 0.037 -17.131 1.00 70.62 256 ILE A O 1
ATOM 2065 N N . SER A 1 257 ? -3.721 -2.185 -16.968 1.00 55.19 257 SER A N 1
ATOM 2066 C CA . SER A 1 257 ? -4.622 -2.317 -18.134 1.00 55.19 257 SER A CA 1
ATOM 2067 C C . SER A 1 257 ? -5.862 -1.399 -18.098 1.00 55.19 257 SER A C 1
ATOM 2069 O O . SER A 1 257 ? -6.364 -0.988 -19.144 1.00 55.19 257 SER A O 1
ATOM 2071 N N . ARG A 1 258 ? -6.334 -1.008 -16.903 1.00 39.84 258 ARG A N 1
ATOM 2072 C CA . ARG A 1 258 ? -7.479 -0.094 -16.716 1.00 39.84 258 ARG A CA 1
ATOM 2073 C C . ARG A 1 258 ? -7.130 1.397 -16.802 1.00 39.84 258 ARG A C 1
ATOM 2075 O O . ARG A 1 258 ? -8.031 2.199 -17.032 1.00 39.84 258 ARG A O 1
ATOM 2082 N N . ALA A 1 259 ? -5.859 1.780 -16.672 1.00 35.00 259 ALA A N 1
ATOM 2083 C CA . ALA A 1 259 ? -5.427 3.183 -16.672 1.00 35.00 259 ALA A CA 1
ATOM 2084 C C . ALA A 1 259 ? -5.134 3.747 -18.083 1.00 35.00 259 ALA A C 1
ATOM 2086 O O . ALA A 1 259 ? -4.969 4.952 -18.248 1.00 35.00 259 ALA A O 1
ATOM 2087 N N . GLY A 1 260 ? -5.105 2.898 -19.119 1.00 32.75 260 GLY A N 1
ATOM 2088 C CA . GLY A 1 260 ? -4.849 3.289 -20.517 1.00 32.75 260 GLY A CA 1
ATOM 2089 C C . GLY A 1 260 ? -6.089 3.693 -21.329 1.00 32.75 260 GLY A C 1
ATOM 2090 O O . GLY A 1 260 ? -5.998 3.912 -22.535 1.00 32.75 260 GLY A O 1
ATOM 2091 N N . GLY A 1 261 ? -7.260 3.778 -20.697 1.00 28.64 261 GLY A N 1
ATOM 2092 C CA . GLY A 1 261 ? -8.552 3.938 -21.363 1.00 28.64 261 GLY A CA 1
ATOM 2093 C C . GLY A 1 261 ? -8.987 5.367 -21.698 1.00 28.64 261 GLY A C 1
ATOM 2094 O O . GLY A 1 261 ? -10.187 5.594 -21.761 1.00 28.64 261 GLY A O 1
ATOM 2095 N N . SER A 1 262 ? -8.094 6.343 -21.894 1.00 30.12 262 SER A N 1
ATOM 2096 C CA . SER A 1 262 ? -8.500 7.650 -22.448 1.00 30.12 262 SER A CA 1
ATOM 2097 C C . SER A 1 262 ? -7.320 8.501 -22.920 1.00 30.12 262 SER A C 1
ATOM 2099 O O . SER A 1 262 ? -6.921 9.449 -22.247 1.00 30.12 262 SER A O 1
ATOM 2101 N N . SER A 1 263 ? -6.782 8.187 -24.100 1.00 31.77 263 SER A N 1
ATOM 2102 C CA . SER A 1 263 ? -6.503 9.145 -25.190 1.00 31.77 263 SER A CA 1
ATOM 2103 C C . SER A 1 263 ? -5.497 8.551 -26.169 1.00 31.77 263 SER A C 1
ATOM 2105 O O . SER A 1 263 ? -4.340 8.334 -25.832 1.00 31.77 263 SER A O 1
ATOM 2107 N N . GLY A 1 264 ? -5.948 8.352 -27.408 1.00 26.33 264 GLY A N 1
ATOM 2108 C CA . GLY A 1 264 ? -5.104 7.951 -28.530 1.00 26.33 264 GLY A CA 1
ATOM 2109 C C . GLY A 1 264 ? -5.286 6.490 -28.906 1.00 26.33 264 GLY A C 1
ATOM 2110 O O . GLY A 1 264 ? -4.500 5.635 -28.521 1.00 26.33 264 GLY A O 1
ATOM 2111 N N . GLY A 1 265 ? -6.323 6.217 -29.700 1.00 30.00 265 GLY A N 1
ATOM 2112 C CA . GLY A 1 265 ? -6.456 4.956 -30.413 1.00 30.00 265 GLY A CA 1
ATOM 2113 C C . GLY A 1 265 ? -5.235 4.715 -31.296 1.00 30.00 265 GLY A C 1
ATOM 2114 O O . GLY A 1 265 ? -5.093 5.294 -32.367 1.00 30.00 265 GLY A O 1
ATOM 2115 N N . GLY A 1 266 ? -4.370 3.833 -30.830 1.00 25.45 266 GLY A N 1
ATOM 2116 C CA . GLY A 1 266 ? -3.394 3.112 -31.615 1.00 25.45 266 GLY A CA 1
ATOM 2117 C C . GLY A 1 266 ? -3.325 1.758 -30.954 1.00 25.45 266 GLY A C 1
ATOM 2118 O O . GLY A 1 266 ? -2.719 1.636 -29.895 1.00 25.45 266 GLY A O 1
ATOM 2119 N N . GLY A 1 267 ? -4.017 0.765 -31.520 1.00 27.39 267 GLY A N 1
ATOM 2120 C CA . GLY A 1 267 ? -3.798 -0.613 -31.105 1.00 27.39 267 GLY A CA 1
ATOM 2121 C C . GLY A 1 267 ? -2.295 -0.846 -31.076 1.00 27.39 267 GLY A C 1
ATOM 2122 O O . GLY A 1 267 ? -1.593 -0.410 -31.995 1.00 27.39 267 GLY A O 1
ATOM 2123 N N . VAL A 1 268 ? -1.803 -1.456 -30.002 1.00 36.22 268 VAL A N 1
ATOM 2124 C CA . VAL A 1 268 ? -0.438 -1.961 -29.948 1.00 36.22 268 VAL A CA 1
ATOM 2125 C C . VAL A 1 268 ? -0.362 -3.000 -31.063 1.00 36.22 268 VAL A C 1
ATOM 2127 O O . VAL A 1 268 ? -0.700 -4.164 -30.880 1.00 36.22 268 VAL A O 1
ATOM 2130 N N . MET A 1 269 ? -0.032 -2.560 -32.281 1.00 31.00 269 MET A N 1
ATOM 2131 C CA . MET A 1 269 ? 0.437 -3.467 -33.305 1.00 31.00 269 MET A CA 1
ATOM 2132 C C . MET A 1 269 ? 1.714 -4.015 -32.708 1.00 31.00 269 MET A C 1
ATOM 2134 O O . MET A 1 269 ? 2.705 -3.287 -32.637 1.00 31.00 269 MET A O 1
ATOM 2138 N N . ALA A 1 270 ? 1.659 -5.262 -32.237 1.00 35.16 270 ALA A N 1
ATOM 2139 C CA . ALA A 1 270 ? 2.841 -6.070 -32.032 1.00 35.16 270 ALA A CA 1
ATOM 2140 C C . ALA A 1 270 ? 3.755 -5.790 -33.228 1.00 35.16 270 ALA A C 1
ATOM 2142 O O . ALA A 1 270 ? 3.391 -6.045 -34.383 1.00 35.16 270 ALA A O 1
ATOM 2143 N N . LEU A 1 271 ? 4.865 -5.104 -32.960 1.00 43.72 271 LEU A N 1
ATOM 2144 C CA . LEU A 1 271 ? 5.852 -4.748 -33.962 1.00 43.72 271 LEU A CA 1
ATOM 2145 C C . LEU A 1 271 ? 6.527 -6.064 -34.323 1.00 43.72 271 LEU A C 1
ATOM 2147 O O . LEU A 1 271 ? 7.529 -6.453 -33.736 1.00 43.72 271 LEU A O 1
ATOM 2151 N N . ASP A 1 272 ? 5.892 -6.795 -35.234 1.00 44.53 272 ASP A N 1
ATOM 2152 C CA . ASP A 1 272 ? 6.366 -8.079 -35.706 1.00 44.53 272 ASP A CA 1
ATOM 2153 C C . ASP A 1 272 ? 7.744 -7.842 -36.329 1.00 44.53 272 ASP A C 1
ATOM 2155 O O . ASP A 1 272 ? 7.867 -7.189 -37.375 1.00 44.53 272 ASP A O 1
ATOM 2159 N N . PHE A 1 273 ? 8.797 -8.318 -35.655 1.00 48.16 273 PHE A N 1
ATOM 2160 C CA . PHE A 1 273 ? 10.185 -8.184 -36.101 1.00 48.16 273 PHE A CA 1
ATOM 2161 C C . PHE A 1 273 ? 10.352 -8.676 -37.545 1.00 48.16 273 PHE A C 1
ATOM 2163 O O . PHE A 1 273 ? 11.176 -8.148 -38.298 1.00 48.16 273 PHE A O 1
ATOM 2170 N N . ASN A 1 274 ? 9.491 -9.608 -37.966 1.00 49.66 274 ASN A N 1
ATOM 2171 C CA . ASN A 1 274 ? 9.419 -10.141 -39.315 1.00 49.66 274 ASN A CA 1
ATOM 2172 C C . ASN A 1 274 ? 9.024 -9.105 -40.387 1.00 49.66 274 ASN A C 1
ATOM 2174 O O . ASN A 1 274 ? 9.226 -9.343 -41.573 1.00 49.66 274 ASN A O 1
ATOM 2178 N N . ARG A 1 275 ? 8.464 -7.946 -40.026 1.00 47.16 275 ARG A N 1
ATOM 2179 C CA . ARG A 1 275 ? 8.046 -6.924 -41.004 1.00 47.16 275 ARG A CA 1
ATOM 2180 C C . ARG A 1 275 ? 9.012 -5.752 -41.140 1.00 47.16 275 ARG A C 1
ATOM 2182 O O . ARG A 1 275 ? 8.981 -5.086 -42.170 1.00 47.16 275 ARG A O 1
ATOM 2189 N N . TYR A 1 276 ? 9.879 -5.516 -40.154 1.00 57.38 276 TYR A N 1
ATOM 2190 C CA . TYR A 1 276 ? 10.663 -4.274 -40.072 1.00 57.38 276 TYR A CA 1
ATOM 2191 C C . TYR A 1 276 ? 12.184 -4.461 -39.990 1.00 57.38 276 TYR A C 1
ATOM 2193 O O . TYR A 1 276 ? 12.915 -3.489 -40.162 1.00 57.38 276 TYR A O 1
ATOM 2201 N N . PHE A 1 277 ? 12.684 -5.683 -39.776 1.00 56.53 277 PHE A N 1
ATOM 2202 C CA . PHE A 1 277 ? 14.122 -5.942 -39.604 1.00 56.53 277 PHE A CA 1
ATOM 2203 C C . PHE A 1 277 ? 14.792 -6.668 -40.782 1.00 56.53 277 PHE A C 1
ATOM 2205 O O . PHE A 1 277 ? 15.878 -7.236 -40.640 1.00 56.53 277 PHE A O 1
ATOM 2212 N N . TRP A 1 278 ? 14.205 -6.594 -41.978 1.00 61.22 278 TRP A N 1
ATOM 2213 C CA . TRP A 1 278 ? 14.845 -7.052 -43.213 1.00 61.22 278 TRP A CA 1
ATOM 2214 C C . TRP A 1 278 ? 15.410 -5.854 -43.985 1.00 61.22 278 TRP A C 1
ATOM 2216 O O . TRP A 1 278 ? 14.676 -4.994 -44.457 1.00 61.22 278 TRP A O 1
ATOM 2226 N N . GLY A 1 279 ? 16.736 -5.791 -44.095 1.00 63.88 279 GLY A N 1
ATOM 2227 C CA . GLY A 1 279 ? 17.471 -4.802 -44.888 1.00 63.88 279 GLY A CA 1
ATOM 2228 C C . GLY A 1 279 ? 18.574 -5.482 -45.697 1.00 63.88 279 GLY A C 1
ATOM 2229 O O . GLY A 1 279 ? 18.885 -6.654 -45.462 1.00 63.88 279 GLY A O 1
ATOM 2230 N N . GLU A 1 280 ? 19.176 -4.765 -46.649 1.00 56.62 280 GLU A N 1
ATOM 2231 C CA . GLU A 1 280 ? 20.232 -5.329 -47.496 1.00 56.62 280 GLU A CA 1
ATOM 2232 C C . GLU A 1 280 ? 21.381 -5.921 -46.656 1.00 56.62 280 GLU A C 1
ATOM 2234 O O . GLU A 1 280 ? 21.837 -5.332 -45.671 1.00 56.62 280 GLU A O 1
ATOM 2239 N N . LYS A 1 281 ? 21.846 -7.113 -47.061 1.00 59.69 281 LYS A N 1
ATOM 2240 C CA . LYS A 1 2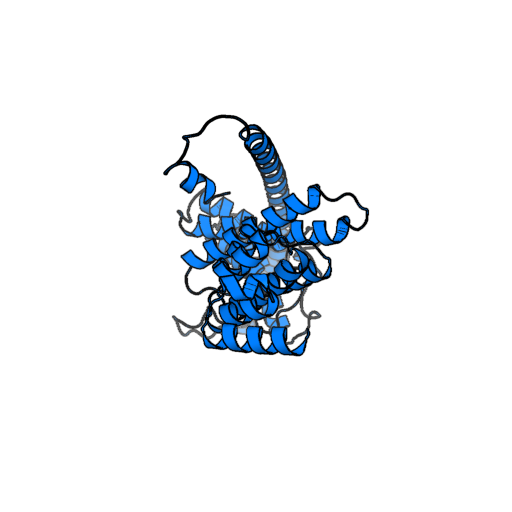81 ? 22.936 -7.890 -46.436 1.00 59.69 281 LYS A CA 1
ATOM 2241 C C . LYS A 1 281 ? 22.686 -8.404 -45.005 1.00 59.69 281 LYS A C 1
ATOM 2243 O O . LYS A 1 281 ? 23.645 -8.595 -44.266 1.00 59.69 281 LYS A O 1
ATOM 2248 N N . HIS A 1 282 ? 21.439 -8.667 -44.600 1.00 58.06 282 HIS A N 1
ATOM 2249 C CA . HIS A 1 282 ? 21.106 -9.202 -43.261 1.00 58.06 282 HIS A CA 1
ATOM 2250 C C . HIS A 1 282 ? 21.517 -8.294 -42.082 1.00 58.06 282 HIS A C 1
ATOM 2252 O O . HIS A 1 282 ? 21.608 -8.751 -40.941 1.00 58.06 282 HIS A O 1
ATOM 2258 N N . ASN A 1 283 ? 21.720 -6.994 -42.324 1.00 61.56 283 ASN A N 1
ATOM 2259 C CA . ASN A 1 283 ? 22.110 -6.047 -41.276 1.00 61.56 283 ASN A CA 1
ATOM 2260 C C . ASN A 1 283 ? 21.087 -5.972 -40.134 1.00 61.56 283 ASN A C 1
ATOM 2262 O O . ASN A 1 283 ? 21.482 -5.851 -38.980 1.00 61.56 283 ASN A O 1
ATOM 2266 N N . GLY A 1 284 ? 19.790 -6.100 -40.427 1.00 61.03 284 GLY A N 1
ATOM 2267 C CA . GLY A 1 284 ? 18.753 -6.091 -39.393 1.00 61.03 284 GLY A CA 1
ATOM 2268 C C . GLY A 1 284 ? 18.855 -7.271 -38.421 1.00 61.03 284 GLY A C 1
ATOM 2269 O O . GLY A 1 284 ? 18.709 -7.069 -37.219 1.00 61.03 284 GLY A O 1
ATOM 2270 N N . PHE A 1 285 ? 19.237 -8.462 -38.900 1.00 62.69 285 PHE A N 1
ATOM 2271 C CA . PHE A 1 285 ? 19.515 -9.617 -38.038 1.00 62.69 285 PHE A CA 1
ATOM 2272 C C . PHE A 1 285 ? 20.763 -9.394 -37.177 1.00 62.69 285 PHE A C 1
ATOM 2274 O O . PHE A 1 285 ? 20.735 -9.650 -35.978 1.00 62.69 285 PHE A O 1
ATOM 2281 N N . ALA A 1 286 ? 21.850 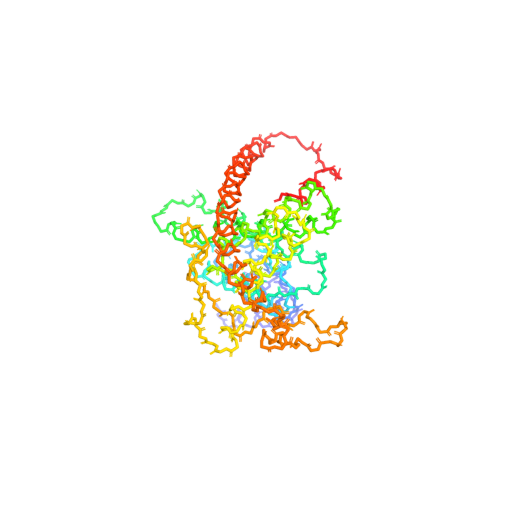-8.868 -37.752 1.00 62.88 286 ALA A N 1
ATOM 2282 C CA . ALA A 1 286 ? 23.070 -8.574 -36.998 1.00 62.88 286 ALA A CA 1
ATOM 2283 C C . ALA A 1 286 ? 22.855 -7.486 -35.929 1.00 62.88 286 ALA A C 1
ATOM 2285 O O . ALA A 1 286 ? 23.412 -7.580 -34.836 1.00 62.88 286 ALA A O 1
ATOM 2286 N N . VAL A 1 287 ? 22.028 -6.477 -36.224 1.00 66.44 287 VAL A N 1
ATOM 2287 C CA . VAL A 1 287 ? 21.642 -5.417 -35.282 1.00 66.44 287 VAL A CA 1
ATOM 2288 C C . VAL A 1 287 ? 20.737 -5.964 -34.182 1.00 66.44 287 VAL A C 1
ATOM 2290 O O . VAL A 1 287 ? 21.016 -5.698 -33.019 1.00 66.44 287 VAL A O 1
ATOM 2293 N N . LEU A 1 288 ? 19.722 -6.773 -34.506 1.00 63.75 288 LEU A N 1
ATOM 2294 C CA . LEU A 1 288 ? 18.880 -7.447 -33.508 1.00 63.75 288 LEU A CA 1
ATOM 2295 C C . LEU A 1 288 ? 19.696 -8.373 -32.617 1.00 63.75 288 LEU A C 1
ATOM 2297 O O . LEU A 1 288 ? 19.616 -8.277 -31.403 1.00 63.75 288 LEU A O 1
ATOM 2301 N N . TYR A 1 289 ? 20.533 -9.223 -33.204 1.00 63.53 289 TYR A N 1
ATOM 2302 C CA . TYR A 1 289 ? 21.349 -10.170 -32.456 1.00 63.53 289 TYR A CA 1
ATOM 2303 C C . TYR A 1 289 ? 22.361 -9.456 -31.554 1.00 63.53 289 TYR A C 1
ATOM 2305 O O . TYR A 1 289 ? 22.545 -9.835 -30.398 1.00 63.53 289 TYR A O 1
ATOM 2313 N N . ARG A 1 290 ? 22.991 -8.380 -32.044 1.00 60.84 290 ARG A N 1
ATOM 2314 C CA . ARG A 1 290 ? 23.882 -7.544 -31.232 1.00 60.84 290 ARG A CA 1
ATOM 2315 C C . ARG A 1 290 ? 23.115 -6.797 -30.145 1.00 60.84 290 ARG A C 1
ATOM 2317 O O . ARG A 1 290 ? 23.612 -6.746 -29.030 1.00 60.84 290 ARG A O 1
ATOM 2324 N N . ASN A 1 291 ? 21.936 -6.255 -30.435 1.00 57.47 291 ASN A N 1
ATOM 2325 C CA . ASN A 1 291 ? 21.115 -5.538 -29.459 1.00 57.47 291 ASN A CA 1
ATOM 2326 C C . ASN A 1 291 ? 20.498 -6.470 -28.418 1.00 57.47 291 ASN A C 1
ATOM 2328 O O . ASN A 1 291 ? 20.459 -6.094 -27.261 1.00 57.47 291 ASN A O 1
ATOM 2332 N N . MET A 1 292 ? 20.085 -7.685 -28.769 1.00 60.22 292 MET A N 1
ATOM 2333 C CA . MET A 1 292 ? 19.615 -8.672 -27.795 1.00 60.22 292 MET A CA 1
ATOM 2334 C C . MET A 1 292 ? 20.781 -9.151 -26.929 1.00 60.22 292 MET A C 1
ATOM 2336 O O . MET A 1 292 ? 20.722 -9.073 -25.708 1.00 60.22 292 MET A O 1
ATOM 2340 N N . LYS A 1 293 ? 21.909 -9.528 -27.546 1.00 54.75 293 LYS A N 1
ATOM 2341 C CA . LYS A 1 293 ? 23.068 -10.057 -26.817 1.00 54.75 293 LYS A CA 1
ATOM 2342 C C . LYS A 1 293 ? 23.798 -9.006 -25.978 1.00 54.75 293 LYS A C 1
ATOM 2344 O O . LYS A 1 293 ? 24.204 -9.308 -24.864 1.00 54.75 293 LYS A O 1
ATOM 2349 N N . HIS A 1 294 ? 24.015 -7.790 -26.484 1.00 55.84 294 HIS A N 1
ATOM 2350 C CA . HIS A 1 294 ? 24.614 -6.707 -25.693 1.00 55.84 294 HIS A CA 1
ATOM 2351 C C . HIS A 1 294 ? 23.591 -5.970 -24.836 1.00 55.84 294 HIS A C 1
ATOM 2353 O O . HIS A 1 294 ? 23.949 -5.556 -23.744 1.00 55.84 294 HIS A O 1
ATOM 2359 N N . GLY A 1 295 ? 22.345 -5.826 -25.285 1.00 55.12 295 GLY A N 1
ATOM 2360 C CA . GLY A 1 295 ? 21.289 -5.176 -24.513 1.00 55.12 295 GLY A CA 1
ATOM 2361 C C . GLY A 1 295 ? 20.977 -5.940 -23.238 1.00 55.12 295 GLY A C 1
ATOM 2362 O O . GLY A 1 295 ? 21.038 -5.327 -22.184 1.00 55.12 295 GLY A O 1
ATOM 2363 N N . GLN A 1 296 ? 20.764 -7.258 -23.289 1.00 53.91 296 GLN A N 1
ATOM 2364 C CA . GLN A 1 296 ? 20.513 -8.048 -22.073 1.00 53.91 296 GLN A CA 1
ATOM 2365 C C . GLN A 1 296 ? 21.734 -8.044 -21.138 1.00 53.91 296 GLN A C 1
ATOM 2367 O O . GLN A 1 296 ? 21.634 -7.656 -19.980 1.00 53.91 296 GLN A O 1
ATOM 2372 N N . LEU A 1 297 ? 22.935 -8.341 -21.652 1.00 56.41 297 LEU A N 1
ATOM 2373 C CA . LEU A 1 297 ? 24.143 -8.427 -20.815 1.00 56.41 297 LEU A CA 1
ATOM 2374 C C . LEU A 1 297 ? 24.618 -7.083 -20.236 1.00 56.41 297 LEU A C 1
ATOM 2376 O O . LEU A 1 297 ? 25.146 -7.062 -19.125 1.00 56.41 297 LEU A O 1
ATOM 2380 N N . CYS A 1 298 ? 24.513 -5.976 -20.976 1.00 52.31 298 CYS A N 1
ATOM 2381 C CA . CYS A 1 298 ? 24.915 -4.658 -20.476 1.00 52.31 298 CYS A CA 1
ATOM 2382 C C . CYS A 1 298 ? 23.821 -4.032 -19.611 1.00 52.31 298 CYS A C 1
ATOM 2384 O O . CYS A 1 298 ? 24.149 -3.497 -18.557 1.00 52.31 298 CYS A O 1
ATOM 2386 N N . SER A 1 299 ? 22.544 -4.169 -19.983 1.00 59.41 299 SER A N 1
ATOM 2387 C CA . SER A 1 299 ? 21.445 -3.617 -19.182 1.00 59.41 299 SER A CA 1
ATOM 2388 C C . SER A 1 299 ? 21.287 -4.352 -17.855 1.00 59.41 299 SER A C 1
ATOM 2390 O O . SER A 1 299 ? 21.092 -3.690 -16.844 1.00 59.41 299 SER A O 1
ATOM 2392 N N . ALA A 1 300 ? 21.461 -5.681 -17.812 1.00 61.62 300 ALA A N 1
ATOM 2393 C CA . ALA A 1 300 ? 21.445 -6.434 -16.555 1.00 61.62 300 ALA A CA 1
ATOM 2394 C C . ALA A 1 300 ? 22.613 -6.040 -15.630 1.00 61.62 300 ALA A C 1
ATOM 2396 O O . ALA A 1 300 ? 22.439 -5.903 -14.421 1.00 61.62 300 ALA A O 1
ATOM 2397 N N . LYS A 1 301 ? 23.805 -5.774 -16.186 1.00 67.19 301 LYS A N 1
ATOM 2398 C CA . LYS A 1 301 ? 24.949 -5.270 -15.403 1.00 67.19 301 LYS A CA 1
ATOM 2399 C C . LYS A 1 301 ? 24.722 -3.854 -14.876 1.00 67.19 301 LYS A C 1
ATOM 2401 O O . LYS A 1 301 ? 24.983 -3.604 -13.703 1.00 67.19 301 LYS A O 1
ATOM 2406 N N . GLU A 1 302 ? 24.228 -2.946 -15.715 1.00 65.88 302 GLU A N 1
ATOM 2407 C CA . GLU A 1 302 ? 23.884 -1.576 -15.311 1.00 65.88 302 GLU A CA 1
ATOM 2408 C C . GLU A 1 302 ? 22.763 -1.569 -14.260 1.00 65.88 302 GLU A C 1
ATOM 2410 O O . GLU A 1 302 ? 22.823 -0.810 -13.290 1.00 65.88 302 GLU A O 1
ATOM 2415 N N . LEU A 1 303 ? 21.778 -2.461 -14.404 1.00 67.31 303 LEU A N 1
ATOM 2416 C CA . LEU A 1 303 ? 20.716 -2.687 -13.429 1.00 67.31 303 LEU A CA 1
ATOM 2417 C C . LEU A 1 303 ? 21.264 -3.195 -12.099 1.00 67.31 303 LEU A C 1
ATOM 2419 O O . LEU A 1 303 ? 20.941 -2.631 -11.056 1.00 67.31 303 LEU A O 1
ATOM 2423 N N . HIS A 1 304 ? 22.132 -4.202 -12.125 1.00 70.62 304 HIS A N 1
ATOM 2424 C CA . HIS A 1 304 ? 22.770 -4.727 -10.923 1.00 70.62 304 HIS A CA 1
ATOM 2425 C C . HIS A 1 304 ? 23.579 -3.647 -10.182 1.00 70.62 304 HIS A C 1
ATOM 2427 O O . HIS A 1 304 ? 23.447 -3.487 -8.966 1.00 70.62 304 HIS A O 1
ATOM 2433 N N . GLU A 1 305 ? 24.385 -2.859 -10.900 1.00 73.19 305 GLU A N 1
ATOM 2434 C CA . GLU A 1 305 ? 25.135 -1.746 -10.306 1.00 73.19 305 GLU A CA 1
ATOM 2435 C C . GLU A 1 305 ? 24.212 -0.680 -9.710 1.00 73.19 305 GLU A C 1
ATOM 2437 O O . GLU A 1 305 ? 24.473 -0.168 -8.618 1.00 73.19 305 GLU A O 1
ATOM 2442 N N . PHE A 1 306 ? 23.109 -0.362 -10.384 1.00 68.06 306 PHE A N 1
ATOM 2443 C CA . PHE A 1 306 ? 22.136 0.583 -9.862 1.00 68.06 306 PHE A CA 1
ATOM 2444 C C . PHE A 1 306 ? 21.412 0.053 -8.626 1.00 68.06 306 PHE A C 1
ATOM 2446 O O . PHE A 1 306 ? 21.290 0.793 -7.657 1.00 68.06 306 PHE A O 1
ATOM 2453 N N . LEU A 1 307 ? 20.974 -1.209 -8.609 1.00 69.56 307 LEU A N 1
ATOM 2454 C CA . LEU A 1 307 ? 20.334 -1.815 -7.437 1.00 69.56 307 LEU A CA 1
ATOM 2455 C C . LEU A 1 307 ? 21.285 -1.851 -6.243 1.00 69.56 307 LEU A C 1
ATOM 2457 O O . LEU A 1 307 ? 20.870 -1.600 -5.113 1.00 69.56 307 LEU A O 1
ATOM 2461 N N . LYS A 1 308 ? 22.582 -2.051 -6.486 1.00 73.50 308 LYS A N 1
ATOM 2462 C CA . LYS A 1 308 ? 23.609 -1.907 -5.454 1.00 73.50 308 LYS A CA 1
ATOM 2463 C C . LYS A 1 308 ? 23.676 -0.477 -4.911 1.00 73.50 308 LYS A C 1
ATOM 2465 O O . LYS A 1 308 ? 23.735 -0.288 -3.699 1.00 73.50 308 LYS A O 1
ATOM 2470 N N . LEU A 1 309 ? 23.639 0.534 -5.781 1.00 68.19 309 LEU A N 1
ATOM 2471 C CA . LEU A 1 309 ? 23.597 1.941 -5.364 1.00 68.19 309 LEU A CA 1
ATOM 2472 C C . LEU A 1 309 ? 22.289 2.293 -4.638 1.00 68.19 309 LEU A C 1
ATOM 2474 O O . LEU A 1 309 ? 22.333 3.011 -3.643 1.00 68.19 309 LEU A O 1
ATOM 2478 N N . ALA A 1 310 ? 21.147 1.776 -5.093 1.00 64.69 310 ALA A N 1
ATOM 2479 C CA . ALA A 1 310 ? 19.849 1.948 -4.448 1.00 64.69 310 ALA A CA 1
ATOM 2480 C C . ALA A 1 310 ? 19.845 1.323 -3.047 1.00 64.69 310 ALA A C 1
ATOM 2482 O O . ALA A 1 310 ? 19.421 1.975 -2.100 1.00 64.69 310 ALA A O 1
ATOM 2483 N N . SER A 1 311 ? 20.446 0.139 -2.887 1.00 67.75 311 SER A N 1
ATOM 2484 C CA . SER A 1 311 ? 20.638 -0.506 -1.581 1.00 67.75 311 SER A CA 1
ATOM 2485 C C . SER A 1 311 ? 21.434 0.373 -0.615 1.00 67.75 311 SER A C 1
ATOM 2487 O O . SER A 1 311 ? 21.086 0.486 0.554 1.00 67.75 311 SER A O 1
ATOM 2489 N N . VAL A 1 312 ? 22.495 1.032 -1.095 1.00 69.88 312 VAL A N 1
ATOM 2490 C CA . VAL A 1 312 ? 23.286 1.965 -0.273 1.00 69.88 312 VAL A CA 1
ATOM 2491 C C . VAL A 1 312 ? 22.453 3.185 0.124 1.00 69.88 312 VAL A C 1
ATOM 2493 O O . VAL A 1 312 ? 22.525 3.634 1.267 1.00 69.88 312 VAL A O 1
ATOM 2496 N N . VAL A 1 313 ? 21.643 3.715 -0.796 1.00 66.81 313 VAL A N 1
ATOM 2497 C CA . VAL A 1 313 ? 20.735 4.837 -0.513 1.00 66.81 313 VAL A CA 1
ATOM 2498 C C . VAL A 1 313 ? 19.685 4.440 0.521 1.00 66.81 313 VAL A C 1
ATOM 2500 O O . VAL A 1 313 ? 19.433 5.214 1.441 1.00 66.81 313 VAL A O 1
ATOM 2503 N N . GLU A 1 314 ? 19.112 3.242 0.420 1.00 62.00 314 GLU A N 1
ATOM 2504 C CA . GLU A 1 314 ? 18.196 2.704 1.426 1.00 62.00 314 GLU A CA 1
ATOM 2505 C C . GLU A 1 314 ? 18.877 2.578 2.790 1.00 62.00 314 GLU A C 1
ATOM 2507 O O . GLU A 1 314 ? 18.357 3.084 3.782 1.00 62.00 314 GLU A O 1
ATOM 2512 N N . GLU A 1 315 ? 20.074 1.990 2.864 1.00 70.56 315 GLU A N 1
ATOM 2513 C CA . GLU A 1 315 ? 20.836 1.888 4.115 1.00 70.56 315 GLU A CA 1
ATOM 2514 C C . GLU A 1 315 ? 21.117 3.260 4.747 1.00 70.56 315 GLU A C 1
ATOM 2516 O O . GLU A 1 315 ? 21.009 3.436 5.968 1.00 70.56 315 GLU A O 1
ATOM 2521 N N . GLU A 1 316 ? 21.476 4.256 3.934 1.00 68.94 316 GLU A N 1
ATOM 2522 C CA . GLU A 1 316 ? 21.637 5.628 4.403 1.00 68.94 316 GLU A CA 1
ATOM 2523 C C . GLU A 1 316 ? 20.310 6.228 4.858 1.00 68.94 316 GLU A C 1
ATOM 2525 O O . GLU A 1 316 ? 20.266 6.871 5.911 1.00 68.94 316 GLU A O 1
ATOM 2530 N N . TYR A 1 317 ? 19.230 5.993 4.122 1.00 62.31 317 TYR A N 1
ATOM 2531 C CA . TYR A 1 317 ? 17.890 6.436 4.473 1.00 62.31 317 TYR A CA 1
ATOM 2532 C C . TYR A 1 317 ? 17.455 5.861 5.833 1.00 62.31 317 TYR A C 1
ATOM 2534 O O . TYR A 1 317 ? 17.123 6.630 6.738 1.00 62.31 317 TYR A O 1
ATOM 2542 N N . TYR A 1 318 ? 17.591 4.549 6.064 1.00 63.62 318 TYR A N 1
ATOM 2543 C CA . TYR A 1 318 ? 17.316 3.914 7.362 1.00 63.62 318 TYR A CA 1
ATOM 2544 C C . TYR A 1 318 ? 18.151 4.496 8.496 1.00 63.62 318 TYR A C 1
ATOM 2546 O O . TYR A 1 318 ? 17.667 4.665 9.622 1.00 63.62 318 TYR A O 1
ATOM 2554 N N . ARG A 1 319 ? 19.416 4.821 8.215 1.00 67.56 319 ARG A N 1
ATOM 2555 C CA . ARG A 1 319 ? 20.316 5.444 9.187 1.00 67.56 319 ARG A CA 1
ATOM 2556 C C . ARG A 1 319 ? 19.826 6.839 9.574 1.00 67.56 319 ARG A C 1
ATOM 2558 O O . ARG A 1 319 ? 19.882 7.180 10.757 1.00 67.56 319 ARG A O 1
ATOM 2565 N N . HIS A 1 320 ? 19.339 7.633 8.621 1.00 66.38 320 HIS A N 1
ATOM 2566 C CA . HIS A 1 320 ? 18.768 8.957 8.882 1.00 66.38 320 HIS A CA 1
ATOM 2567 C C . HIS A 1 320 ? 17.413 8.866 9.585 1.00 66.38 320 HIS A C 1
ATOM 2569 O O . HIS A 1 320 ? 17.232 9.515 10.615 1.00 66.38 320 HIS A O 1
ATOM 2575 N N . LEU A 1 321 ? 16.516 7.996 9.122 1.00 61.69 321 LEU A N 1
ATOM 2576 C CA . LEU A 1 321 ? 15.221 7.746 9.752 1.00 61.69 321 LEU A CA 1
ATOM 2577 C C . LEU A 1 321 ? 15.391 7.299 11.213 1.00 61.69 321 LEU A C 1
ATOM 2579 O O . LEU A 1 321 ? 14.765 7.848 12.116 1.00 61.69 321 LEU A O 1
ATOM 2583 N N . SER A 1 322 ? 16.317 6.377 11.485 1.00 60.41 322 SER A N 1
ATOM 2584 C CA . SER A 1 322 ? 16.621 5.919 12.847 1.00 60.41 322 SER A CA 1
ATOM 2585 C C . SER A 1 322 ? 17.176 7.030 13.743 1.00 60.41 322 SER A C 1
ATOM 2587 O O . SER A 1 322 ? 16.868 7.074 14.936 1.00 60.41 322 SER A O 1
ATOM 2589 N N . LYS A 1 323 ? 18.000 7.935 13.196 1.00 67.31 323 LYS A N 1
ATOM 2590 C CA . LYS A 1 323 ? 18.491 9.117 13.923 1.00 67.31 323 LYS A CA 1
ATOM 2591 C C . LYS A 1 323 ? 17.351 10.092 14.225 1.00 67.31 323 LYS A C 1
ATOM 2593 O O . LYS A 1 323 ? 17.254 10.549 15.361 1.00 67.31 323 LYS A O 1
ATOM 2598 N N . LEU A 1 324 ? 16.471 10.346 13.257 1.00 55.59 324 LEU A N 1
ATOM 2599 C CA . LEU A 1 324 ? 15.305 11.217 13.413 1.00 55.59 324 LEU A CA 1
ATOM 2600 C C . LEU A 1 324 ? 14.318 10.667 14.445 1.00 55.59 324 LEU A C 1
ATOM 2602 O O . LEU A 1 324 ? 13.898 11.400 15.332 1.00 55.59 324 LEU A O 1
ATOM 2606 N N . ILE A 1 325 ? 14.014 9.367 14.408 1.00 58.69 325 ILE A N 1
ATOM 2607 C CA . ILE A 1 325 ? 13.161 8.705 15.408 1.00 58.69 325 ILE A CA 1
ATOM 2608 C C . ILE A 1 325 ? 13.756 8.853 16.816 1.00 58.69 325 ILE A C 1
ATOM 2610 O O . ILE A 1 325 ? 13.029 9.156 17.763 1.00 58.69 325 ILE A O 1
ATOM 2614 N N . LYS A 1 326 ? 15.081 8.698 16.966 1.00 61.28 326 LYS A N 1
ATOM 2615 C CA . LYS A 1 326 ? 15.774 8.921 18.247 1.00 61.28 326 LYS A CA 1
ATOM 2616 C C . LYS A 1 326 ? 15.696 10.383 18.697 1.00 61.28 326 LYS A C 1
ATOM 2618 O O . LYS A 1 326 ? 15.438 10.634 19.871 1.00 61.28 326 LYS A O 1
ATOM 2623 N N . GLN A 1 327 ? 15.860 11.341 17.788 1.00 62.75 327 GLN A N 1
ATOM 2624 C CA . GLN A 1 327 ? 15.731 12.767 18.103 1.00 62.75 327 GLN A CA 1
ATOM 2625 C C . GLN A 1 327 ? 14.298 13.141 18.496 1.00 62.75 327 GLN A C 1
ATOM 2627 O O . GLN A 1 327 ? 14.102 13.773 19.526 1.00 62.75 327 GLN A O 1
ATOM 2632 N N . LEU A 1 328 ? 13.287 12.680 17.756 1.00 50.47 328 LEU A N 1
ATOM 2633 C CA . LEU A 1 328 ? 11.872 12.887 18.083 1.00 50.47 328 LEU A CA 1
ATOM 2634 C C . LEU A 1 328 ? 11.492 12.268 19.434 1.00 50.47 328 LEU A C 1
ATOM 2636 O O . LEU A 1 328 ? 10.715 12.860 20.177 1.00 50.47 328 LEU A O 1
ATOM 2640 N N . SER A 1 329 ? 12.084 11.125 19.802 1.00 51.59 329 SER A N 1
ATOM 2641 C CA . SER A 1 329 ? 11.899 10.543 21.139 1.00 51.59 329 SER A CA 1
ATOM 2642 C C . SER A 1 329 ? 12.526 11.374 22.268 1.00 51.59 329 SER A C 1
ATOM 2644 O O . SER A 1 329 ? 12.084 11.269 23.408 1.00 51.59 329 SER A O 1
ATOM 2646 N N . ALA A 1 330 ? 13.506 12.230 21.955 1.00 53.81 330 ALA A N 1
ATOM 2647 C CA . ALA A 1 330 ? 14.139 13.144 22.905 1.00 53.81 330 ALA A CA 1
ATOM 2648 C C . ALA A 1 330 ? 13.388 14.485 23.054 1.00 53.81 330 ALA A C 1
ATOM 2650 O O . ALA A 1 330 ? 13.536 15.145 24.075 1.00 53.81 330 ALA A O 1
ATOM 2651 N N . PHE A 1 331 ? 12.544 14.871 22.087 1.00 51.50 331 PHE A N 1
ATOM 2652 C CA . PHE A 1 331 ? 11.720 16.093 22.152 1.00 51.50 331 PHE A CA 1
ATOM 2653 C C . PHE A 1 331 ? 10.449 15.951 23.012 1.00 51.50 331 PHE A C 1
ATOM 2655 O O . PHE A 1 331 ? 9.704 16.912 23.179 1.00 51.50 331 PHE A O 1
ATOM 2662 N N . GLY A 1 332 ? 10.189 14.773 23.584 1.00 44.75 332 GLY A N 1
ATOM 2663 C CA . GLY A 1 332 ? 8.976 14.481 24.352 1.00 44.75 332 GLY A CA 1
ATOM 2664 C C . GLY A 1 332 ? 8.881 15.101 25.752 1.00 44.75 332 GLY A C 1
ATOM 2665 O O . GLY A 1 332 ? 7.962 14.735 26.481 1.00 44.75 332 GLY A O 1
ATOM 2666 N N . THR A 1 333 ? 9.794 15.988 26.167 1.00 44.59 333 THR A N 1
ATOM 2667 C CA . THR A 1 333 ? 9.836 16.468 27.564 1.00 44.59 333 THR A CA 1
ATOM 2668 C C . THR A 1 333 ? 9.799 17.974 27.784 1.00 44.59 333 THR A C 1
ATOM 2670 O O . THR A 1 333 ? 9.703 18.367 28.942 1.00 44.59 333 THR A O 1
ATOM 2673 N N . GLU A 1 334 ? 9.797 18.836 26.764 1.00 37.38 334 GLU A N 1
ATOM 2674 C CA . GLU A 1 334 ? 9.756 20.283 27.026 1.00 37.38 334 GLU A CA 1
ATOM 2675 C C . GLU A 1 334 ? 8.817 21.054 26.098 1.00 37.38 334 GLU A C 1
ATOM 2677 O O . GLU A 1 334 ? 9.044 21.166 24.900 1.00 37.38 334 GLU A O 1
ATOM 2682 N N . GLY A 1 335 ? 7.795 21.646 26.722 1.00 35.03 335 GLY A N 1
ATOM 2683 C CA . GLY A 1 335 ? 7.311 22.979 26.377 1.00 35.03 335 GLY A CA 1
ATOM 2684 C C . GLY A 1 335 ? 6.398 23.092 25.162 1.00 35.03 335 GLY A C 1
ATOM 2685 O O . GLY A 1 335 ? 6.805 22.980 24.014 1.00 35.03 335 GLY A O 1
ATOM 2686 N N . SER A 1 336 ? 5.143 23.438 25.439 1.00 45.59 336 SER A N 1
ATOM 2687 C CA . SER A 1 336 ? 4.179 23.975 24.481 1.00 45.59 336 SER A CA 1
ATOM 2688 C C . SER A 1 336 ? 4.777 25.052 23.563 1.00 45.59 336 SER A C 1
ATOM 2690 O O . SER A 1 336 ? 5.535 25.896 24.035 1.00 45.59 336 SER A O 1
ATOM 2692 N N . VAL A 1 337 ? 4.275 25.113 22.322 1.00 42.16 337 VAL A N 1
ATOM 2693 C CA . VAL A 1 337 ? 4.487 26.161 21.296 1.00 42.16 337 VAL A CA 1
ATOM 2694 C C . VAL A 1 337 ? 5.602 25.877 20.271 1.00 42.16 337 VAL A C 1
ATOM 2696 O O . VAL A 1 337 ? 6.526 26.659 20.101 1.00 42.16 337 VAL A O 1
ATOM 2699 N N . VAL A 1 338 ? 5.440 24.819 19.468 1.00 38.28 338 VAL A N 1
ATOM 2700 C CA . VAL A 1 338 ? 5.898 24.825 18.058 1.00 38.28 338 VAL A CA 1
ATOM 2701 C C . VAL A 1 338 ? 4.786 24.243 17.184 1.00 38.28 338 VAL A C 1
ATOM 2703 O O . VAL A 1 338 ? 4.910 23.211 16.531 1.00 38.28 338 VAL A O 1
ATOM 2706 N N . SER A 1 339 ? 3.634 24.907 17.229 1.00 43.34 339 SER A N 1
ATOM 2707 C CA . SER A 1 339 ? 2.523 24.650 16.322 1.00 43.34 339 SER A CA 1
ATOM 2708 C C . SER A 1 339 ? 2.553 25.678 15.199 1.00 43.34 339 SER A C 1
ATOM 2710 O O . SER A 1 339 ? 2.592 26.877 15.460 1.00 43.34 339 SER A O 1
ATOM 2712 N N . CYS A 1 340 ? 2.388 25.175 13.976 1.00 39.78 340 CYS A N 1
ATOM 2713 C CA . CYS A 1 340 ? 1.794 25.843 12.816 1.00 39.78 340 CYS A CA 1
ATOM 2714 C C . CYS A 1 340 ? 2.757 26.243 11.677 1.00 39.78 340 CYS A C 1
ATOM 2716 O O . CYS A 1 340 ? 3.663 27.056 11.820 1.00 39.78 340 CYS A O 1
ATOM 2718 N N . SER A 1 341 ? 2.468 25.679 10.498 1.00 28.47 341 SER A N 1
ATOM 2719 C CA . SER A 1 341 ? 3.042 25.875 9.153 1.00 28.47 341 SER A CA 1
ATOM 2720 C C . SER A 1 341 ? 4.307 25.090 8.762 1.00 28.47 341 SER A C 1
ATOM 2722 O O . SER A 1 341 ? 4.202 24.248 7.871 1.00 28.47 341 SER A O 1
ATOM 2724 N N . PHE A 1 342 ? 5.469 25.273 9.398 1.00 33.12 342 PHE A N 1
ATOM 2725 C CA . PHE A 1 342 ? 6.720 24.677 8.879 1.00 33.12 342 PHE A CA 1
ATOM 2726 C C . PHE A 1 342 ? 6.841 23.163 9.142 1.00 33.12 342 PHE A C 1
ATOM 2728 O O . PHE A 1 342 ? 7.216 22.398 8.256 1.00 33.12 342 PHE A O 1
ATOM 2735 N N . VAL A 1 343 ? 6.404 22.704 10.321 1.00 41.22 343 VAL A N 1
ATOM 2736 C CA . VAL A 1 343 ? 6.379 21.271 10.677 1.00 41.22 343 VAL A CA 1
ATOM 2737 C C . VAL A 1 343 ? 5.403 20.488 9.794 1.00 41.22 343 VAL A C 1
ATOM 2739 O O . VAL A 1 343 ? 5.679 19.344 9.463 1.00 41.22 343 VAL A O 1
ATOM 2742 N N . ARG A 1 344 ? 4.307 21.107 9.329 1.00 33.53 344 ARG A N 1
ATOM 2743 C CA . ARG A 1 344 ? 3.349 20.438 8.435 1.00 33.53 344 ARG A CA 1
ATOM 2744 C C . ARG A 1 344 ? 3.952 20.118 7.069 1.00 33.53 344 ARG A C 1
ATOM 2746 O O . ARG A 1 344 ? 3.658 19.056 6.557 1.00 33.53 344 ARG A O 1
ATOM 2753 N N . ARG A 1 345 ? 4.809 20.973 6.497 1.00 28.81 345 ARG A N 1
ATOM 2754 C CA . ARG A 1 345 ? 5.428 20.705 5.182 1.00 28.81 345 ARG A CA 1
ATOM 2755 C C . ARG A 1 345 ? 6.572 19.697 5.242 1.00 28.81 345 ARG A C 1
ATOM 2757 O O . ARG A 1 345 ? 6.676 18.873 4.347 1.00 28.81 345 ARG A O 1
ATOM 2764 N N . CYS A 1 346 ? 7.377 19.700 6.303 1.00 29.69 346 CYS A N 1
ATOM 2765 C CA . CYS A 1 346 ? 8.410 18.672 6.470 1.00 29.69 346 CYS A CA 1
ATOM 2766 C C . CYS A 1 346 ? 7.835 17.321 6.931 1.00 29.69 346 CYS A C 1
ATOM 2768 O O . CYS A 1 346 ? 8.386 16.287 6.579 1.00 29.69 346 CYS A O 1
ATOM 2770 N N . ALA A 1 347 ? 6.708 17.310 7.654 1.00 35.75 347 ALA A N 1
ATOM 2771 C CA . ALA A 1 347 ? 5.986 16.083 8.005 1.00 35.75 347 ALA A CA 1
ATOM 2772 C C . ALA A 1 347 ? 5.146 15.503 6.849 1.00 35.75 347 ALA A C 1
ATOM 2774 O O . ALA A 1 347 ? 4.631 14.405 6.983 1.00 35.75 347 ALA A O 1
ATOM 2775 N N . ILE A 1 348 ? 5.003 16.219 5.726 1.00 37.19 348 ILE A N 1
ATOM 2776 C CA . ILE A 1 348 ? 4.407 15.688 4.484 1.00 37.19 348 ILE A CA 1
ATOM 2777 C C . ILE A 1 348 ? 5.430 14.835 3.695 1.00 37.19 348 ILE A C 1
ATOM 2779 O O . ILE A 1 348 ? 5.071 14.076 2.805 1.00 37.19 348 ILE A O 1
ATOM 2783 N N . LEU A 1 349 ? 6.718 14.906 4.054 1.00 29.81 349 LEU A N 1
ATOM 2784 C CA . LEU A 1 349 ? 7.805 14.110 3.462 1.00 29.81 349 LEU A CA 1
ATOM 2785 C C . LEU A 1 349 ? 8.390 13.065 4.433 1.00 29.81 349 LEU A C 1
ATOM 2787 O O . LEU A 1 349 ? 9.416 12.459 4.141 1.00 29.81 349 LEU A O 1
ATOM 2791 N N . LEU A 1 350 ? 7.775 12.862 5.598 1.00 33.94 350 LEU A N 1
ATOM 2792 C CA . LEU A 1 350 ? 8.132 11.839 6.591 1.00 33.94 350 LEU A CA 1
ATOM 2793 C C . LEU A 1 350 ? 6.907 10.997 6.856 1.00 33.94 350 LEU A C 1
ATOM 2795 O O . LEU A 1 350 ? 7.048 9.756 6.961 1.00 33.94 350 LEU A O 1
#